Protein 2YKT (pdb70)

Radius of gyration: 32.9 Å; Cα contacts (8 Å, |Δi|>4): 154; chains: 2; bounding box: 32×101×78 Å

Secondary structure (DSSP, 8-state):
-HHHHHHHHHHHHHHHIIIIIHHHHHHHHHHHHHHHHHHHHHHHHHHHHHHHHHHHHHHHHTSSS-HHHHHHHHHHHHHHHHHHHHHHHHHHHHIIIIIHHHHHHHHHHHHHHHHHHHHHHHHHHHHHHHHHHHHHHHHHHHH------HHHHHHHHHHHHHHHHHHHHHHHHHHHHHHHHHHHHHHHHHHHHHHHHHHHHHHHHHHHHHHHHHHHHHHTT----/-PPP-TTTT---

CATH classification: 1.20.1270.60

Foldseek 3Di:
DVLVVLLVVLVVLLVCCQPPVLVVLVVVLVVLVVVLVVVVVVLVVLVVVLVVLLVVLVVLCPDPPRNVVSVLSVLVSVLVVQLSVLVVVLSVLSPVVASVVSVVVSVVVNVVSVVLSVVLVVVLVVLVVVLVVLVVVLVVVVVCPPDDDPVNVVSVVVSVVSVVVNSVSSVVSSVVSVVVVVVVVVVNVVSVVSSVVSVVSSVVSSVVSCVVSVVVSVPSPDDPD/DDDDDPCVPPDD

Nearest PDB structures (foldseek):
  2ykt-assembly1_A-2  TM=1.004E+00  e=1.792E-26  Homo sapiens
  1wdz-assembly1_A  TM=9.714E-01  e=4.774E-24  Homo sapiens
  1y2o-assembly1_B  TM=9.531E-01  e=1.615E-23  Homo sapiens
  3ok8-assembly1_B  TM=9.488E-01  e=6.744E-12  Mus musculus
  2d1l-assembly1_A  TM=8.609E-01  e=1.648E-07  Mus musculus

Sequence (237 aa):
SRSEEMHRLTENVYKTIMEQFNPSLRNFIAMGKNYEKALAGVTYAAKGYFDALVKMGELASESQGSKELGDVLFQMAEVHRRQIQNQLEEMLKSFHNELLTQLEQKVELDSRRYLSAALKKYQTEQRSKGDALDKCQAELKKLRKKPQKYSDKELQYIDAISNNKQGEELENYVSDGYKTALTEERRRFCFLVEKQCAVAKNSAAYHSSKGKELLAQKLPLWQQACADPSGTVQQNPYADVKKT

Organism: Homo sapiens (NCBI:txid9606)

Solvent-accessible surface area: 15890 Å² total; per-residue (Å²): 128,211,21,93,76,54,23,125,58,0,43,68,16,9,82,50,1,43,113,117,25,14,67,72,6,103,93,69,7,44,99,5,67,88,135,27,140,63,40,48,42,88,30,170,65,19,114,44,146,41,73,64,37,53,110,107,0,81,98,17,34,135,37,165,78,41,104,103,60,0,74,15,43,64,55,58,6,89,6,31,132,88,32,19,76,37,16,75,109,28,30,140,8,27,75,101,72,0,2,53,57,1,53,113,43,2,114,105,0,72,152,29,0,62,24,19,11,144,109,13,49,72,62,16,133,66,46,15,86,36,15,88,145,14,74,62,50,32,158,138,46,96,177,116,120,175,158,118,60,131,120,19,104,122,53,51,102,31,20,71,107,71,69,32,87,20,79,99,49,2,37,86,13,45,134,66,0,75,54,3,46,139,50,2,99,18,14,44,88,72,31,73,78,29,17,53,161,37,30,57,44,48,121,70,71,10,159,95,12,76,69,98,71,74,72,112,28,116,119,32,104,50,126,145,136,132,101,48,145,22,21,1,55,138,21,171,82

GO terms:
  GO:0005515 protein binding (F, IPI)
  GO:0042802 identical protein binding (F, IPI)
  GO:0070064 proline-rich region binding (F, IDA)
  GO:0005829 cytosol (C, IDA)
  GO:0009898 cytoplasmic side of plasma membrane (C, IDA)
  GO:0015629 actin cytoskeleton (C, IDA)
  GO:0046847 filopodium assembly (P, IMP)
  GO:0048812 neuron projection morphogenesis (P, IMP)
  GO:0005515 protein binding (F, TAS)
  GO:0008093 cytoskeletal anchor activity (F, TAS)
  GO:0005737 cytoplasm (C, TAS)
  GO:0005886 plasma membrane (C, TAS)
  GO:0007409 axonogenesis (P, TAS)
  GO:0008286 insulin receptor signaling pathway (P, TAS)
  GO:0005829 cytosol (C, TAS)
  GO:0098641 cadherin binding involved in cell-cell adhesion (F, HDA)
  GO:0005912 adherens junction (C, HDA)
  GO:0005886 plasma membrane (C, IDA)
  GO:0070062 extracellular exosome (C, HDA)
  GO:0032956 regulation of actin cytoskeleton organization (P, IMP)

Structure (mmCIF, N/CA/C/O backbone):
data_2YKT
#
_entry.id   2YKT
#
_cell.length_a   88.354
_cell.length_b   187.362
_cell.length_c   36.806
_cell.angle_alpha   90.00
_cell.angle_beta   90.00
_cell.angle_gamma   90.00
#
_symmetry.space_group_name_H-M   'C 2 2 21'
#
loop_
_entity.id
_entity.type
_entity.pdbx_description
1 polymer 'BRAIN-SPECIFIC ANGIOGENESIS INHIBITOR 1-ASSOCIATED PROTEIN 2'
2 polymer 'TRANSLOCATED INTIMIN RECEPTOR PROTEIN'
3 non-polymer 'SULFATE ION'
4 water water
#
loop_
_atom_site.group_PDB
_atom_site.id
_atom_site.type_symbol
_atom_site.label_atom_id
_atom_site.label_alt_id
_atom_site.label_comp_id
_atom_site.label_asym_id
_atom_site.label_entity_id
_atom_site.label_seq_id
_atom_site.pdbx_PDB_ins_code
_atom_site.Cartn_x
_atom_site.Cartn_y
_atom_site.Cartn_z
_atom_site.occupancy
_atom_site.B_iso_or_equiv
_atom_site.auth_seq_id
_atom_site.auth_comp_id
_atom_site.auth_asym_id
_atom_site.auth_atom_id
_atom_site.pdbx_PDB_model_num
ATOM 1 N N . SER A 1 7 ? -15.540 -42.016 -20.196 1.00 70.14 4 SER A N 1
ATOM 2 C CA . SER A 1 7 ? -14.797 -40.820 -20.669 1.00 70.47 4 SER A CA 1
ATOM 3 C C . SER A 1 7 ? -15.029 -39.476 -19.915 1.00 70.57 4 SER A C 1
ATOM 4 O O . SER A 1 7 ? -14.050 -38.831 -19.527 1.00 71.29 4 SER A O 1
ATOM 7 N N . ARG A 1 8 ? -16.292 -39.016 -19.825 1.00 69.80 5 ARG A N 1
ATOM 8 C CA . ARG A 1 8 ? -16.742 -37.926 -18.926 1.00 68.40 5 ARG A CA 1
ATOM 9 C C . ARG A 1 8 ? -16.276 -38.221 -17.480 1.00 66.10 5 ARG A C 1
ATOM 10 O O . ARG A 1 8 ? -16.158 -37.304 -16.641 1.00 64.51 5 ARG A O 1
ATOM 18 N N . SER A 1 9 ? -16.042 -39.520 -17.239 1.00 64.64 6 SER A N 1
ATOM 19 C CA . SER A 1 9 ? -15.435 -40.098 -16.030 1.00 62.62 6 SER A CA 1
ATOM 20 C C . SER A 1 9 ? -14.040 -39.502 -15.793 1.00 62.19 6 SER A C 1
ATOM 21 O O . SER A 1 9 ? -13.752 -38.978 -14.685 1.00 60.42 6 SER A O 1
ATOM 24 N N . GLU A 1 10 ? -13.195 -39.548 -16.835 1.00 61.12 7 GLU A N 1
ATOM 25 C CA . GLU A 1 10 ? -11.882 -38.905 -16.757 1.00 61.19 7 GLU A CA 1
ATOM 26 C C . GLU A 1 10 ? -11.943 -37.382 -16.568 1.00 59.77 7 GLU A C 1
ATOM 27 O O . GLU A 1 10 ? -11.110 -36.824 -15.869 1.00 59.28 7 GLU A O 1
ATOM 33 N N . GLU A 1 11 ? -12.935 -36.726 -17.146 1.00 57.81 8 GLU A N 1
ATOM 34 C CA . GLU A 1 11 ? -13.088 -35.309 -16.936 1.00 57.94 8 GLU A CA 1
ATOM 35 C C . GLU A 1 11 ? -13.416 -35.058 -15.452 1.00 55.97 8 GLU A C 1
ATOM 36 O O . GLU A 1 11 ? -12.945 -34.082 -14.856 1.00 54.67 8 GLU A O 1
ATOM 42 N N . MET A 1 12 ? -14.183 -35.977 -14.862 1.00 53.62 9 MET A N 1
ATOM 43 C CA . MET A 1 12 ? -14.649 -35.819 -13.508 1.00 50.90 9 MET A CA 1
ATOM 44 C C . MET A 1 12 ? -13.501 -36.148 -12.536 1.00 49.08 9 MET A C 1
ATOM 45 O O . MET A 1 12 ? -13.331 -35.548 -11.432 1.00 46.85 9 MET A O 1
ATOM 50 N N . HIS A 1 13 ? -12.698 -37.104 -12.956 1.00 46.98 10 HIS A N 1
ATOM 51 C CA . HIS A 1 13 ? -11.529 -37.451 -12.198 1.00 46.98 10 HIS A CA 1
ATOM 52 C C . HIS A 1 13 ? -10.528 -36.272 -12.045 1.00 46.63 10 HIS A C 1
ATOM 53 O O . HIS A 1 13 ? -9.939 -36.080 -10.977 1.00 44.77 10 HIS A O 1
ATOM 60 N N . ARG A 1 14 ? -10.316 -35.533 -13.124 1.00 45.93 11 ARG A N 1
ATOM 61 C CA . ARG A 1 14 ? -9.455 -34.349 -13.088 1.00 47.01 11 ARG A CA 1
ATOM 62 C C . ARG A 1 14 ? -10.092 -33.206 -12.271 1.00 45.82 11 ARG A C 1
ATOM 63 O O . ARG A 1 14 ? -9.362 -32.452 -11.592 1.00 44.05 11 ARG A O 1
ATOM 71 N N . LEU A 1 15 ? -11.426 -33.083 -12.319 1.00 44.28 12 LEU A N 1
ATOM 72 C CA . LEU A 1 15 ? -12.076 -32.012 -11.581 1.00 43.83 12 LEU A CA 1
ATOM 73 C C . LEU A 1 15 ? -11.818 -32.242 -10.105 1.00 42.69 12 LEU A C 1
ATOM 74 O O . LEU A 1 15 ? -11.609 -31.277 -9.362 1.00 42.86 12 LEU A O 1
ATOM 79 N N . THR A 1 16 ? -11.816 -33.511 -9.716 1.00 39.94 13 THR A N 1
ATOM 80 C CA . THR A 1 16 ? -11.784 -33.937 -8.321 1.00 39.92 13 THR A CA 1
ATOM 81 C C . THR A 1 16 ? -10.382 -33.645 -7.678 1.00 41.39 13 THR A C 1
ATOM 82 O O . THR A 1 16 ? -10.282 -33.155 -6.559 1.00 36.97 13 THR A O 1
ATOM 86 N N . GLU A 1 17 ? -9.358 -34.085 -8.412 1.00 40.89 14 GLU A N 1
ATOM 87 C CA . GLU A 1 17 ? -7.972 -33.699 -8.214 1.00 42.63 14 GLU A CA 1
ATOM 88 C C . GLU A 1 17 ? -7.844 -32.214 -8.116 1.00 40.59 14 GLU A C 1
ATOM 89 O O . GLU A 1 17 ? -7.255 -31.750 -7.170 1.00 39.49 14 GLU A O 1
ATOM 95 N N . ASN A 1 18 ? -8.464 -31.455 -9.011 1.00 39.68 15 ASN A N 1
ATOM 96 C CA . ASN A 1 18 ? -8.376 -30.029 -8.873 1.00 38.22 15 ASN A CA 1
ATOM 97 C C . ASN A 1 18 ? -9.021 -29.466 -7.581 1.00 36.58 15 ASN A C 1
ATOM 98 O O . ASN A 1 18 ? -8.569 -28.429 -7.159 1.00 32.21 15 ASN A O 1
ATOM 103 N N . VAL A 1 19 ? -10.095 -30.077 -7.036 1.00 34.00 16 VAL A N 1
ATOM 104 C CA . VAL A 1 19 ? -10.752 -29.484 -5.836 1.00 34.80 16 VAL A CA 1
ATOM 105 C C . VAL A 1 19 ? -9.778 -29.638 -4.642 1.00 36.23 16 VAL A C 1
ATOM 106 O O . VAL A 1 19 ? -9.550 -28.677 -3.843 1.00 35.22 16 VAL A O 1
ATOM 110 N N . TYR A 1 20 ? -9.209 -30.848 -4.507 1.00 36.94 17 TYR A N 1
ATOM 111 C CA . TYR A 1 20 ? -8.249 -31.086 -3.420 1.00 37.30 17 TYR A CA 1
ATOM 112 C C . TYR A 1 20 ? -7.065 -30.151 -3.539 1.00 38.08 17 TYR A C 1
ATOM 113 O O . TYR A 1 20 ? -6.679 -29.552 -2.526 1.00 34.72 17 TYR A O 1
ATOM 122 N N . LYS A 1 21 ? -6.537 -29.971 -4.761 1.00 38.38 18 LYS A N 1
ATOM 123 C CA . LYS A 1 21 ? -5.431 -29.017 -4.987 1.00 40.74 18 LYS A CA 1
ATOM 124 C C . LYS A 1 21 ? -5.860 -27.563 -4.621 1.00 39.09 18 LYS A C 1
ATOM 125 O O . LYS A 1 21 ? -5.070 -26.814 -4.048 1.00 38.05 18 LYS A O 1
ATOM 131 N N . THR A 1 22 ? -7.087 -27.167 -4.973 1.00 36.98 19 THR A N 1
ATOM 132 C CA . THR A 1 22 ? -7.561 -25.853 -4.642 1.00 37.87 19 THR A CA 1
ATOM 133 C C . THR A 1 22 ? -7.640 -25.658 -3.083 1.00 36.21 19 THR A C 1
ATOM 134 O O . THR A 1 22 ? -7.290 -24.606 -2.577 1.00 34.38 19 THR A O 1
ATOM 138 N N . ILE A 1 23 ? -8.129 -26.665 -2.373 1.00 35.01 20 ILE A N 1
ATOM 139 C CA . ILE A 1 23 ? -8.237 -26.559 -0.880 1.00 34.53 20 ILE A CA 1
ATOM 140 C C . ILE A 1 23 ? -6.832 -26.456 -0.264 1.00 35.59 20 ILE A C 1
ATOM 141 O O . ILE A 1 23 ? -6.588 -25.636 0.612 1.00 35.55 20 ILE A O 1
ATOM 146 N N . MET A 1 24 ? -5.923 -27.304 -0.715 1.00 36.86 21 MET A N 1
ATOM 147 C CA . MET A 1 24 ? -4.553 -27.336 -0.157 1.00 38.90 21 MET A CA 1
ATOM 148 C C . MET A 1 24 ? -3.647 -26.183 -0.557 1.00 38.22 21 MET A C 1
ATOM 149 O O . MET A 1 24 ? -2.815 -25.751 0.200 1.00 38.53 21 MET A O 1
ATOM 154 N N . GLU A 1 25 ? -3.814 -25.636 -1.747 1.00 38.52 22 GLU A N 1
ATOM 155 C CA . GLU A 1 25 ? -2.909 -24.584 -2.174 1.00 38.90 22 GLU A CA 1
ATOM 156 C C . GLU A 1 25 ? -3.547 -23.217 -2.215 1.00 38.31 22 GLU A C 1
ATOM 157 O O . GLU A 1 25 ? -2.856 -22.244 -2.307 1.00 37.84 22 GLU A O 1
ATOM 163 N N . GLN A 1 26 ? -4.876 -23.117 -2.194 1.00 36.47 23 GLN A N 1
ATOM 164 C CA . GLN A 1 26 ? -5.459 -21.790 -2.153 1.00 35.82 23 GLN A CA 1
ATOM 165 C C . GLN A 1 26 ? -6.207 -21.497 -0.815 1.00 34.79 23 GLN A C 1
ATOM 166 O O . GLN A 1 26 ? -5.947 -20.464 -0.133 1.00 35.93 23 GLN A O 1
ATOM 172 N N . PHE A 1 27 ? -7.101 -22.391 -0.440 1.00 32.66 24 PHE A N 1
ATOM 173 C CA . PHE A 1 27 ? -7.981 -22.148 0.685 1.00 32.89 24 PHE A CA 1
ATOM 174 C C . PHE A 1 27 ? -7.163 -22.113 1.998 1.00 32.39 24 PHE A C 1
ATOM 175 O O . PHE A 1 27 ? -7.313 -21.194 2.768 1.00 31.20 24 PHE A O 1
ATOM 183 N N . ASN A 1 28 ? -6.412 -23.163 2.256 1.00 31.81 25 ASN A N 1
ATOM 184 C CA . ASN A 1 28 ? -5.723 -23.257 3.524 1.00 34.96 25 ASN A CA 1
ATOM 185 C C . ASN A 1 28 ? -4.631 -22.210 3.665 1.00 37.11 25 ASN A C 1
ATOM 186 O O . ASN A 1 28 ? -4.515 -21.642 4.732 1.00 38.20 25 ASN A O 1
ATOM 191 N N . PRO A 1 29 ? -3.854 -21.897 2.582 1.00 38.57 26 PRO A N 1
ATOM 192 C CA . PRO A 1 29 ? -2.984 -20.733 2.758 1.00 38.70 26 PRO A CA 1
ATOM 193 C C . PRO A 1 29 ? -3.675 -19.370 2.988 1.00 39.22 26 PRO A C 1
ATOM 194 O O . PRO A 1 29 ? -3.213 -18.571 3.859 1.00 38.30 26 PRO A O 1
ATOM 198 N N . SER A 1 30 ? -4.748 -19.088 2.250 1.00 35.34 27 SER A N 1
ATOM 199 C CA . SER A 1 30 ? -5.553 -17.936 2.540 1.00 34.39 27 SER A CA 1
ATOM 200 C C . SER A 1 30 ? -6.136 -17.960 3.963 1.00 34.19 27 SER A C 1
ATOM 201 O O . SER A 1 30 ? -6.217 -16.911 4.603 1.00 34.12 27 SER A O 1
ATOM 204 N N . LEU A 1 31 ? -6.497 -19.129 4.453 1.00 32.74 28 LEU A N 1
ATOM 205 C CA . LEU A 1 31 ? -6.978 -19.227 5.789 1.00 34.42 28 LEU A CA 1
ATOM 206 C C . LEU A 1 31 ? -5.830 -18.906 6.787 1.00 33.98 28 LEU A C 1
ATOM 207 O O . LEU A 1 31 ? -6.091 -18.240 7.756 1.00 33.73 28 LEU A O 1
ATOM 212 N N . ARG A 1 32 ? -4.610 -19.395 6.525 1.00 33.88 29 ARG A N 1
ATOM 213 C CA . ARG A 1 32 ? -3.445 -19.021 7.318 1.00 34.72 29 ARG A CA 1
ATOM 214 C C . ARG A 1 32 ? -3.316 -17.486 7.337 1.00 35.80 29 ARG A C 1
ATOM 215 O O . ARG A 1 32 ? -3.175 -16.857 8.426 1.00 33.90 29 ARG A O 1
ATOM 223 N N . ASN A 1 33 ? -3.403 -16.867 6.177 1.00 31.14 30 ASN A N 1
ATOM 224 C CA . ASN A 1 33 ? -3.349 -15.414 6.168 1.00 35.35 30 ASN A CA 1
ATOM 225 C C . ASN A 1 33 ? -4.486 -14.714 6.927 1.00 35.69 30 ASN A C 1
ATOM 226 O O . ASN A 1 33 ? -4.244 -13.687 7.626 1.00 36.17 30 ASN A O 1
ATOM 231 N N . PHE A 1 34 ? -5.708 -15.260 6.838 1.00 33.42 31 PHE A N 1
ATOM 232 C CA . PHE A 1 34 ? -6.809 -14.672 7.535 1.00 34.05 31 PHE A CA 1
ATOM 233 C C . PHE A 1 34 ? -6.556 -14.7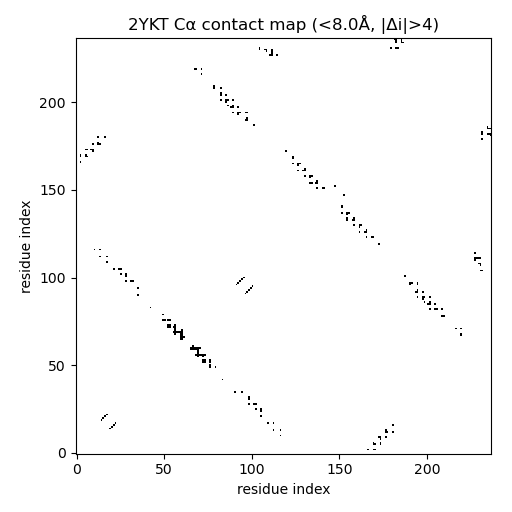42 9.060 1.00 33.40 31 PHE A C 1
ATOM 234 O O . PHE A 1 34 ? -6.831 -13.780 9.768 1.00 34.24 31 PHE A O 1
ATOM 242 N N . ILE A 1 35 ? -6.061 -15.870 9.529 1.00 33.69 32 ILE A N 1
ATOM 243 C CA . ILE A 1 35 ? -5.724 -16.056 10.962 1.00 34.82 32 ILE A CA 1
ATOM 244 C C . ILE A 1 35 ? -4.672 -15.007 11.375 1.00 36.17 32 ILE A C 1
ATOM 245 O O . ILE A 1 35 ? -4.840 -14.356 12.424 1.00 35.02 32 ILE A O 1
ATOM 250 N N . ALA A 1 36 ? -3.632 -14.795 10.550 1.00 33.40 33 ALA A N 1
ATOM 251 C CA . ALA A 1 36 ? -2.671 -13.762 10.885 1.00 35.05 33 ALA A CA 1
ATOM 252 C C . ALA A 1 36 ? -3.251 -12.326 10.910 1.00 36.04 33 ALA A C 1
ATOM 253 O O . ALA A 1 36 ? -2.902 -11.565 11.828 1.00 34.53 33 ALA A O 1
ATOM 255 N N . MET A 1 37 ? -4.127 -11.958 9.963 1.00 34.27 34 MET A N 1
ATOM 256 C CA . MET A 1 37 ? -4.788 -10.701 10.086 1.00 35.52 34 MET A CA 1
ATOM 257 C C . MET A 1 37 ? -5.650 -10.579 11.359 1.00 37.40 34 MET A C 1
ATOM 258 O O . MET A 1 37 ? -5.731 -9.487 11.939 1.00 36.67 34 MET A O 1
ATOM 263 N N . GLY A 1 38 ? -6.276 -11.677 11.763 1.00 36.22 35 GLY A N 1
ATOM 264 C CA . GLY A 1 38 ? -7.159 -11.687 12.905 1.00 37.81 35 GLY A CA 1
ATOM 265 C C . GLY A 1 38 ? -6.368 -11.419 14.155 1.00 39.04 35 GLY A C 1
ATOM 266 O O . GLY A 1 38 ? -6.793 -10.607 14.993 1.00 38.09 35 GLY A O 1
ATOM 267 N N . LYS A 1 39 ? -5.198 -12.047 14.234 1.00 38.51 36 LYS A N 1
ATOM 268 C CA . LYS A 1 39 ? -4.244 -11.801 15.321 1.00 41.92 36 LYS A CA 1
ATOM 269 C C . LYS A 1 39 ? -3.760 -10.357 15.423 1.00 42.49 36 LYS A C 1
ATOM 270 O O . LYS A 1 39 ? -3.706 -9.799 16.531 1.00 42.09 36 LYS A O 1
ATOM 276 N N . ASN A 1 40 ? -3.371 -9.779 14.298 1.00 41.75 37 ASN A N 1
ATOM 277 C CA . ASN A 1 40 ? -3.053 -8.368 14.239 1.00 45.12 37 ASN A CA 1
ATOM 278 C C . ASN A 1 40 ? -4.221 -7.519 14.688 1.00 44.69 37 ASN A C 1
ATOM 279 O O . ASN A 1 40 ? -4.018 -6.503 15.324 1.00 43.61 37 ASN A O 1
ATOM 284 N N . TYR A 1 41 ? -5.418 -7.892 14.254 1.00 45.03 38 TYR A N 1
ATOM 285 C CA . TYR A 1 41 ? -6.583 -7.121 14.533 1.00 47.74 38 TYR A CA 1
ATOM 286 C C . TYR A 1 41 ? -6.827 -7.079 16.045 1.00 48.46 38 TYR A C 1
ATOM 287 O O . TYR A 1 41 ? -7.152 -6.027 16.593 1.00 48.56 38 TYR A O 1
ATOM 296 N N . GLU A 1 42 ? -6.680 -8.228 16.696 1.00 48.84 39 GLU A N 1
ATOM 297 C CA . GLU A 1 42 ? -6.871 -8.361 18.109 1.00 51.02 39 GLU A CA 1
ATOM 298 C C . GLU A 1 42 ? -5.731 -7.723 18.930 1.00 51.56 39 GLU A C 1
ATOM 299 O O . GLU A 1 42 ? -5.981 -7.237 20.023 1.00 51.66 39 GLU A O 1
ATOM 305 N N . LYS A 1 43 ? -4.490 -7.762 18.437 1.00 51.11 40 LYS A N 1
ATOM 306 C CA . LYS A 1 43 ? -3.452 -6.931 19.017 1.00 51.55 40 LYS A CA 1
ATOM 307 C C . LYS A 1 43 ? -3.781 -5.441 18.963 1.00 51.93 40 LYS A C 1
ATOM 308 O O . LYS A 1 43 ? -3.661 -4.724 19.993 1.00 50.97 40 LYS A O 1
ATOM 314 N N . ALA A 1 44 ? -4.252 -4.964 17.803 1.00 50.88 41 ALA A N 1
ATOM 315 C CA . ALA A 1 44 ? -4.702 -3.591 17.721 1.00 50.55 41 ALA A CA 1
ATOM 316 C C . ALA A 1 44 ? -5.844 -3.322 18.726 1.00 51.30 41 ALA A C 1
ATOM 317 O O . ALA A 1 44 ? -5.813 -2.304 19.428 1.00 51.33 41 ALA A O 1
ATOM 319 N N . LEU A 1 45 ? -6.833 -4.216 18.798 1.00 50.64 42 LEU A N 1
ATOM 320 C CA . LEU A 1 45 ? -8.069 -3.962 19.548 1.00 50.65 42 LEU A CA 1
ATOM 321 C C . LEU A 1 45 ? -7.731 -3.889 21.030 1.00 51.66 42 LEU A C 1
ATOM 322 O O . LEU A 1 45 ? -8.345 -3.137 21.793 1.00 51.44 42 LEU A O 1
ATOM 327 N N . ALA A 1 46 ? -6.714 -4.624 21.407 1.00 51.62 43 ALA A N 1
ATOM 328 C CA . ALA A 1 46 ? -6.169 -4.495 22.726 1.00 54.07 43 ALA A CA 1
ATOM 329 C C . ALA A 1 46 ? -5.535 -3.127 22.969 1.00 53.85 43 ALA A C 1
ATOM 330 O O . ALA A 1 46 ? -5.756 -2.561 24.024 1.00 54.95 43 ALA A O 1
ATOM 332 N N . GLY A 1 47 ? -4.779 -2.580 22.021 1.00 53.15 44 GLY A N 1
ATOM 333 C CA . GLY A 1 47 ? -4.262 -1.209 22.140 1.00 53.30 44 GLY A CA 1
ATOM 334 C C . GLY A 1 47 ? -5.341 -0.161 22.459 1.00 53.93 44 GLY A C 1
ATOM 335 O O . GLY A 1 47 ? -5.114 0.728 23.285 1.00 54.12 44 GLY A O 1
ATOM 336 N N . VAL A 1 48 ? -6.508 -0.297 21.822 1.00 53.01 45 VAL A N 1
ATOM 337 C CA . VAL A 1 48 ? -7.602 0.641 21.876 1.00 53.85 45 VAL A CA 1
ATOM 338 C C . VAL A 1 48 ? -8.401 0.526 23.139 1.00 55.59 45 VAL A C 1
ATOM 339 O O . VAL A 1 48 ? -8.858 1.561 23.670 1.00 55.76 45 VAL A O 1
ATOM 343 N N . THR A 1 49 ? -8.604 -0.707 23.599 1.00 56.14 46 THR A N 1
ATOM 344 C CA . THR A 1 49 ? -9.144 -0.926 24.931 1.00 58.99 46 THR A CA 1
ATOM 345 C C . THR A 1 49 ? -8.252 -0.300 25.979 1.00 58.98 46 THR A C 1
ATOM 346 O O . THR A 1 49 ? -8.750 0.403 26.874 1.00 60.10 46 THR A O 1
ATOM 350 N N . TYR A 1 50 ? -6.948 -0.534 25.888 1.00 58.67 47 TYR A N 1
ATOM 351 C CA . TYR A 1 50 ? -6.064 0.046 26.874 1.00 58.56 47 TYR A CA 1
ATOM 352 C C . TYR A 1 50 ? -6.190 1.603 26.859 1.00 58.27 47 TYR A C 1
ATOM 353 O O . TYR A 1 50 ? -6.605 2.201 27.849 1.00 58.67 47 TYR A O 1
ATOM 362 N N . ALA A 1 51 ? -5.909 2.252 25.730 1.00 56.60 48 ALA A N 1
ATOM 363 C CA . ALA A 1 51 ? -5.954 3.711 25.655 1.00 55.30 48 ALA A CA 1
ATOM 364 C C . ALA A 1 51 ? -7.321 4.332 26.029 1.00 54.76 48 ALA A C 1
ATOM 365 O O . ALA A 1 51 ? -7.391 5.511 26.426 1.00 52.47 48 ALA A O 1
ATOM 367 N N . ALA A 1 52 ? -8.392 3.572 25.820 1.00 54.34 49 ALA A N 1
ATOM 368 C CA . ALA A 1 52 ? -9.739 3.973 26.227 1.00 56.55 49 ALA A CA 1
ATOM 369 C C . ALA A 1 52 ? -9.798 4.100 27.743 1.00 57.57 49 ALA A C 1
ATOM 370 O O . ALA A 1 52 ? -10.426 5.016 28.288 1.00 58.45 49 ALA A O 1
ATOM 372 N N . LYS A 1 53 ? -9.128 3.175 28.406 1.00 57.95 50 LYS A N 1
ATOM 373 C CA . LYS A 1 53 ? -8.848 3.261 29.832 1.00 58.76 50 LYS A CA 1
ATOM 374 C C . LYS A 1 53 ? -8.253 4.603 30.274 1.00 57.79 50 LYS A C 1
ATOM 375 O O . LYS A 1 53 ? -8.788 5.241 31.176 1.00 57.65 50 LYS A O 1
ATOM 381 N N . GLY A 1 54 ? -7.109 4.975 29.693 1.00 56.21 51 GLY A N 1
ATOM 382 C CA . GLY A 1 54 ? -6.383 6.170 30.111 1.00 52.50 51 GLY A CA 1
ATOM 383 C C . GLY A 1 54 ? -7.233 7.415 29.851 1.00 49.80 51 GLY A C 1
ATOM 384 O O . GLY A 1 54 ? -7.260 8.328 30.681 1.00 48.77 51 GLY A O 1
ATOM 385 N N . TYR A 1 55 ? -7.954 7.433 28.730 1.00 46.75 52 TYR A N 1
ATOM 386 C CA . TYR A 1 55 ? -8.903 8.495 28.468 1.00 47.62 52 TYR A CA 1
ATOM 387 C C . TYR A 1 55 ? -9.838 8.611 29.653 1.00 49.46 52 TYR A C 1
ATOM 388 O O . TYR A 1 55 ? -9.943 9.664 30.254 1.00 49.12 52 TYR A O 1
ATOM 397 N N . PHE A 1 56 ? -10.532 7.535 29.978 1.00 49.97 53 PHE A N 1
ATOM 398 C CA . PHE A 1 56 ? -11.705 7.672 30.820 1.00 50.74 53 PHE A CA 1
ATOM 399 C C . PHE A 1 56 ? -11.363 7.911 32.295 1.00 49.79 53 PHE A C 1
ATOM 400 O O . PHE A 1 56 ? -12.117 8.586 32.972 1.00 51.42 53 PHE A O 1
ATOM 408 N N . ASP A 1 57 ? -10.195 7.427 32.738 1.00 47.60 54 ASP A N 1
ATOM 409 C CA . ASP A 1 57 ? -9.531 7.918 33.940 1.00 47.26 54 ASP A CA 1
ATOM 410 C C . ASP A 1 57 ? -9.146 9.410 33.995 1.00 45.21 54 ASP A C 1
ATOM 411 O O . ASP A 1 57 ? -9.243 10.026 35.043 1.00 42.02 54 ASP A O 1
ATOM 416 N N . ALA A 1 58 ? -8.585 9.933 32.903 1.00 41.49 55 ALA A N 1
ATOM 417 C CA . ALA A 1 58 ? -8.365 11.362 32.802 1.00 40.01 55 ALA A CA 1
ATOM 418 C C . ALA A 1 58 ? -9.708 12.116 32.803 1.00 37.83 55 ALA A C 1
ATOM 419 O O . ALA A 1 58 ? -9.810 13.177 33.376 1.00 36.80 55 ALA A O 1
ATOM 421 N N . LEU A 1 59 ? -10.755 11.539 32.266 1.00 37.34 56 LEU A N 1
ATOM 422 C CA . LEU A 1 59 ? -12.054 12.180 32.339 1.00 38.00 56 LEU A CA 1
ATOM 423 C C . LEU A 1 59 ? -12.699 12.115 33.778 1.00 37.90 56 LEU A C 1
ATOM 424 O O . LEU A 1 59 ? -13.400 13.045 34.170 1.00 36.38 56 LEU A O 1
ATOM 429 N N . VAL A 1 60 ? -12.495 11.038 34.516 1.00 38.31 57 VAL A N 1
ATOM 430 C CA . VAL A 1 60 ? -12.925 10.939 35.969 1.00 39.83 57 VAL A CA 1
ATOM 431 C C . VAL A 1 60 ? -12.114 11.905 36.836 1.00 39.21 57 VAL A C 1
ATOM 432 O O . VAL A 1 60 ? -12.610 12.562 37.734 1.00 39.93 57 VAL A O 1
ATOM 436 N N . LYS A 1 61 ? -10.850 12.074 36.524 1.00 39.43 58 LYS A N 1
ATOM 437 C CA . LYS A 1 61 ? -10.123 13.140 37.211 1.00 40.74 58 LYS A CA 1
ATOM 438 C C . LYS A 1 61 ? -10.843 14.544 37.112 1.00 39.86 58 LYS A C 1
ATOM 439 O O . LYS A 1 61 ? -10.894 15.302 38.088 1.00 37.99 58 LYS A O 1
ATOM 445 N N . MET A 1 62 ? -11.388 14.884 35.925 1.00 38.04 59 MET A N 1
ATOM 446 C CA . MET A 1 62 ? -11.971 16.203 35.709 1.00 37.46 59 MET A CA 1
ATOM 447 C C . MET A 1 62 ? -13.269 16.192 36.477 1.00 37.43 59 MET A C 1
ATOM 448 O O . MET A 1 62 ? -13.624 17.165 37.105 1.00 38.79 59 MET A O 1
ATOM 453 N N . GLY A 1 63 ? -13.952 15.072 36.441 1.00 36.45 60 GLY A N 1
ATOM 454 C CA . GLY A 1 63 ? -15.140 14.827 37.262 1.00 38.21 60 GLY A CA 1
ATOM 455 C 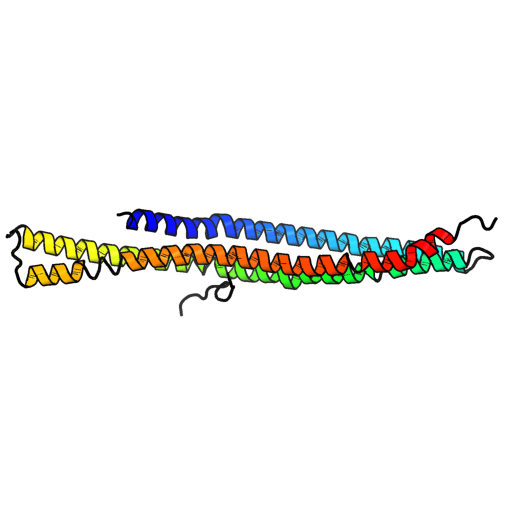C . GLY A 1 63 ? -14.897 15.132 38.757 1.00 38.22 60 GLY A C 1
ATOM 456 O O . GLY A 1 63 ? -15.683 15.840 39.365 1.00 37.39 60 GLY A O 1
ATOM 457 N N . GLU A 1 64 ? -13.813 14.595 39.323 1.00 39.12 61 GLU A N 1
ATOM 458 C CA . GLU A 1 64 ? -13.482 14.775 40.765 1.00 41.48 61 GLU A CA 1
ATOM 459 C C . GLU A 1 64 ? -13.291 16.247 41.095 1.00 40.67 61 GLU A C 1
ATOM 460 O O . GLU A 1 64 ? -13.707 16.719 42.162 1.00 41.68 61 GLU A O 1
ATOM 466 N N . LEU A 1 65 ? -12.600 16.958 40.208 1.00 39.98 62 LEU A N 1
ATOM 467 C CA . LEU A 1 65 ? -12.446 18.416 40.333 1.00 39.35 62 LEU A CA 1
ATOM 468 C C . LEU A 1 65 ? -13.764 19.188 40.353 1.00 38.41 62 LEU A C 1
ATOM 469 O O . LEU A 1 65 ? -13.969 20.032 41.245 1.00 37.17 62 LEU A O 1
ATOM 474 N N . ALA A 1 66 ? -14.669 18.927 39.390 1.00 36.34 63 ALA A N 1
ATOM 475 C CA . ALA A 1 66 ? -15.976 19.588 39.421 1.00 35.32 63 ALA A CA 1
ATOM 476 C C . ALA A 1 66 ? -16.737 19.261 40.754 1.00 36.67 63 ALA A C 1
ATOM 477 O O . ALA A 1 66 ? -17.479 20.090 41.322 1.00 35.13 63 ALA A O 1
ATOM 479 N N . SER A 1 67 ? -16.597 18.011 41.179 1.00 37.43 64 SER A N 1
ATOM 480 C CA . SER A 1 67 ? -17.296 17.498 42.350 1.00 40.64 64 SER A CA 1
ATOM 481 C C . SER A 1 67 ? -16.986 18.269 43.596 1.00 40.28 64 SER A C 1
ATOM 482 O O . SER A 1 67 ? -17.775 18.284 44.476 1.00 41.87 64 SER A O 1
ATOM 485 N N . GLU A 1 68 ? -15.796 18.833 43.665 1.00 41.22 65 GLU A N 1
ATOM 486 C CA . GLU A 1 68 ? -15.275 19.539 44.822 1.00 44.65 65 GLU A CA 1
ATOM 487 C C . GLU A 1 68 ? -15.496 21.061 44.793 1.00 45.06 65 GLU A C 1
ATOM 488 O O . GLU A 1 68 ? -15.182 21.745 45.777 1.00 46.11 65 GLU A O 1
ATOM 494 N N . SER A 1 69 ? -16.088 21.570 43.711 1.00 43.70 66 SER A N 1
ATOM 495 C CA . SER A 1 69 ? -16.238 23.026 43.491 1.00 44.47 66 SER A CA 1
ATOM 496 C C . SER A 1 69 ? -17.592 23.504 44.023 1.00 44.46 66 SER A C 1
ATOM 497 O O . SER A 1 69 ? -18.507 22.675 44.274 1.00 46.57 66 SER A O 1
ATOM 500 N N . GLN A 1 70 ? -17.754 24.816 44.167 1.00 42.76 67 GLN A N 1
ATOM 501 C CA . GLN A 1 70 ? -19.083 25.421 44.333 1.00 41.26 67 GLN A CA 1
ATOM 502 C C . GLN A 1 70 ? -19.660 25.732 42.961 1.00 39.77 67 GLN A C 1
ATOM 503 O O . GLN A 1 70 ? -19.017 26.448 42.186 1.00 38.88 67 GLN A O 1
ATOM 509 N N . GLY A 1 71 ? -20.804 25.145 42.662 1.00 37.67 68 GLY A N 1
ATOM 510 C CA . GLY A 1 71 ? -21.583 25.507 41.506 1.00 36.69 68 GLY A CA 1
ATOM 511 C C . GLY A 1 71 ? -21.351 24.685 40.258 1.00 35.25 68 GLY A C 1
ATOM 512 O O . GLY A 1 71 ? -22.032 24.878 39.270 1.00 35.85 68 GLY A O 1
ATOM 513 N N . SER A 1 72 ? -20.438 23.737 40.298 1.00 35.32 69 SER A N 1
ATOM 514 C CA . SER A 1 72 ? -20.262 22.833 39.176 1.00 36.46 69 SER A CA 1
ATOM 515 C C . SER A 1 72 ? -20.363 21.350 39.566 1.00 37.41 69 SER A C 1
ATOM 516 O O . SER A 1 72 ? -20.051 20.472 38.760 1.00 37.16 69 SER A O 1
ATOM 519 N N . LYS A 1 73 ? -20.792 21.065 40.772 1.00 37.70 70 LYS A N 1
ATOM 520 C CA . LYS A 1 73 ? -20.927 19.670 41.212 1.00 40.04 70 LYS A CA 1
ATOM 521 C C . LYS A 1 73 ? -21.676 18.739 40.282 1.00 41.44 70 LYS A C 1
ATOM 522 O O . LYS A 1 73 ? -21.249 17.609 40.067 1.00 41.39 70 LYS A O 1
ATOM 528 N N . GLU A 1 74 ? -22.826 19.164 39.763 1.00 42.81 71 GLU A N 1
ATOM 529 C CA . GLU A 1 74 ? -23.569 18.278 38.904 1.00 44.60 71 GLU A CA 1
ATOM 530 C C . GLU A 1 74 ? -22.881 18.063 37.549 1.00 42.78 71 GLU A C 1
ATOM 531 O O . GLU A 1 74 ? -23.170 17.097 36.837 1.00 42.85 71 GLU A O 1
ATOM 537 N N . LEU A 1 75 ? -21.982 18.958 37.163 1.00 41.71 72 LEU A N 1
ATOM 538 C CA . LEU A 1 75 ? -21.163 18.673 35.976 1.00 41.41 72 LEU A CA 1
ATOM 539 C C . LEU A 1 75 ? -20.184 17.565 36.378 1.00 40.33 72 LEU A C 1
ATOM 540 O O . LEU A 1 75 ? -19.806 16.751 35.580 1.00 39.29 72 LEU A O 1
ATOM 545 N N . GLY A 1 76 ? -19.815 17.515 37.648 1.00 40.31 73 GLY A N 1
ATOM 546 C CA . GLY A 1 76 ? -18.967 16.420 38.128 1.00 40.48 73 GLY A CA 1
ATOM 547 C C . GLY A 1 76 ? -19.731 15.128 37.905 1.00 40.60 73 GLY A C 1
ATOM 548 O O . GLY A 1 76 ? -19.216 14.205 37.298 1.00 40.66 73 GLY A O 1
ATOM 549 N N . ASP A 1 77 ? -21.007 15.109 38.291 1.00 40.85 74 ASP A N 1
ATOM 550 C CA . ASP A 1 77 ? -21.841 13.921 38.087 1.00 41.16 74 ASP A CA 1
ATOM 551 C C . ASP A 1 77 ? -21.970 13.513 36.656 1.00 40.28 74 ASP A C 1
ATOM 552 O O . ASP A 1 77 ? -21.955 12.333 36.378 1.00 40.95 74 ASP A O 1
ATOM 557 N N . VAL A 1 78 ? -22.174 14.480 35.759 1.00 38.48 75 VAL A N 1
ATOM 558 C CA . VAL A 1 78 ? -22.258 14.196 34.358 1.00 37.68 75 VAL A CA 1
ATOM 559 C C . VAL A 1 78 ? -21.009 13.470 33.857 1.00 36.45 75 VAL A C 1
ATOM 560 O O . VAL A 1 78 ? -21.134 12.416 33.251 1.00 35.48 75 VAL A O 1
ATOM 564 N N . LEU A 1 79 ? -19.839 14.011 34.160 1.00 35.32 76 LEU A N 1
ATOM 565 C CA . LEU A 1 79 ? -18.586 13.406 33.705 1.00 36.16 76 LEU A CA 1
ATOM 566 C C . LEU A 1 79 ? -18.391 11.964 34.261 1.00 37.32 76 LEU A C 1
ATOM 567 O O . LEU A 1 79 ? -17.765 11.130 33.597 1.00 36.03 76 LEU A O 1
ATOM 572 N N . PHE A 1 80 ? -18.822 11.728 35.523 1.00 38.87 77 PHE A N 1
ATOM 573 C CA . PHE A 1 80 ? -18.828 10.367 36.129 1.00 39.91 77 PHE A CA 1
ATOM 574 C C . PHE A 1 80 ? -19.686 9.462 35.369 1.00 39.72 77 PHE A C 1
ATOM 575 O O . PHE A 1 80 ? -19.277 8.341 35.071 1.00 41.81 77 PHE A O 1
ATOM 583 N N . GLN A 1 81 ? -20.868 9.919 35.002 1.00 40.52 78 GLN A N 1
ATOM 584 C CA . GLN A 1 81 ? -21.731 9.070 34.253 1.00 41.98 78 GLN A CA 1
ATOM 585 C C . GLN A 1 81 ? -21.187 8.741 32.839 1.00 41.10 78 GLN A C 1
ATOM 586 O O . GLN A 1 81 ? -21.555 7.690 32.273 1.00 39.58 78 GLN A O 1
ATOM 592 N N . MET A 1 82 ? -20.409 9.646 32.260 1.00 40.87 79 MET A N 1
ATOM 593 C CA . MET A 1 82 ? -19.923 9.433 30.843 1.00 40.85 79 MET A CA 1
ATOM 594 C C . MET A 1 82 ? -18.858 8.354 30.890 1.00 41.07 79 MET A C 1
ATOM 595 O O . MET A 1 82 ? -18.863 7.439 30.065 1.00 40.73 79 MET A O 1
ATOM 600 N N . ALA A 1 83 ? -17.977 8.444 31.889 1.00 40.66 80 ALA A N 1
ATOM 601 C CA . ALA A 1 83 ? -17.021 7.388 32.114 1.00 42.65 80 ALA A CA 1
ATOM 602 C C . ALA A 1 83 ? -17.732 6.054 32.410 1.00 44.97 80 ALA A C 1
ATOM 603 O O . ALA A 1 83 ? -17.401 5.027 31.816 1.00 44.34 80 ALA A O 1
ATOM 605 N N . GLU A 1 84 ? -18.747 6.070 33.278 1.00 47.50 81 GLU A N 1
ATOM 606 C CA . GLU A 1 84 ? -19.463 4.838 33.599 1.00 50.50 81 GLU A CA 1
ATOM 607 C C . GLU A 1 84 ? -20.093 4.193 32.343 1.00 51.49 81 GLU A C 1
ATOM 608 O O . GLU A 1 84 ? -20.020 2.978 32.151 1.00 51.03 81 GLU A O 1
ATOM 614 N N . VAL A 1 85 ? -20.796 4.996 31.551 1.00 51.58 82 VAL A N 1
ATOM 615 C CA . VAL A 1 85 ? -21.378 4.487 30.323 1.00 52.85 82 VAL A CA 1
ATOM 616 C C . VAL A 1 85 ? -20.316 3.833 29.443 1.00 54.57 82 VAL A C 1
ATOM 617 O O . VAL A 1 85 ? -20.562 2.757 28.861 1.00 54.40 82 VAL A O 1
ATOM 621 N N . HIS A 1 86 ? -19.145 4.462 29.366 1.00 55.98 83 HIS A N 1
ATOM 622 C CA . HIS A 1 86 ? -18.056 3.880 28.612 1.00 58.55 83 HIS A CA 1
ATOM 623 C C . HIS A 1 86 ? -17.538 2.574 29.214 1.00 59.41 83 HIS A C 1
ATOM 624 O O . HIS A 1 86 ? -17.167 1.680 28.459 1.00 59.58 83 HIS A O 1
ATOM 631 N N . ARG A 1 87 ? -17.476 2.449 30.549 1.00 60.20 84 ARG A N 1
ATOM 632 C CA A ARG A 1 87 ? -17.080 1.168 31.137 0.50 59.66 84 ARG A CA 1
ATOM 633 C CA B ARG A 1 87 ? -17.089 1.184 31.167 0.50 59.50 84 ARG A CA 1
ATOM 634 C C . ARG A 1 87 ? -18.083 0.070 30.779 1.00 59.96 84 ARG A C 1
ATOM 635 O O . ARG A 1 87 ? -17.685 -1.056 30.474 1.00 60.49 84 ARG A O 1
ATOM 650 N N . GLN A 1 88 ? -19.377 0.367 30.821 1.00 59.90 85 GLN A N 1
ATOM 651 C CA . GLN A 1 88 ? -20.387 -0.604 30.408 1.00 60.66 85 GLN A CA 1
ATOM 652 C C . GLN A 1 88 ? -20.327 -0.982 28.890 1.00 61.41 85 GLN A C 1
ATOM 653 O O . GLN A 1 88 ? -20.624 -2.152 28.508 1.00 60.72 85 GLN A O 1
ATOM 659 N N . ILE A 1 89 ? -19.982 -0.003 28.043 1.00 60.86 86 ILE A N 1
ATOM 660 C CA . ILE A 1 89 ? -19.911 -0.236 26.599 1.00 60.86 86 ILE A CA 1
ATOM 661 C C . ILE A 1 89 ? -18.667 -1.056 26.327 1.00 61.39 86 ILE A C 1
ATOM 662 O O . ILE A 1 89 ? -18.748 -2.070 25.648 1.00 61.41 86 ILE A O 1
ATOM 667 N N . GLN A 1 90 ? -17.560 -0.659 26.937 1.00 62.46 87 GLN A N 1
ATOM 668 C CA . GLN A 1 90 ? -16.291 -1.337 26.764 1.00 64.36 87 GLN A CA 1
ATOM 669 C C . GLN A 1 90 ? -16.424 -2.825 27.096 1.00 66.37 87 GLN A C 1
ATOM 670 O O . GLN A 1 90 ? -15.943 -3.683 26.349 1.00 65.34 87 GLN A O 1
ATOM 676 N N . ASN A 1 91 ? -17.091 -3.143 28.182 1.00 68.13 88 ASN A N 1
ATOM 677 C CA . ASN A 1 91 ? -17.091 -4.540 28.584 1.00 70.10 88 ASN A CA 1
ATOM 678 C C . ASN A 1 91 ? -18.035 -5.415 27.750 1.00 71.06 88 ASN A C 1
ATOM 679 O O . ASN A 1 91 ? -17.839 -6.627 27.657 1.00 71.43 88 ASN A O 1
ATOM 684 N N . GLN A 1 92 ? -19.060 -4.788 27.083 1.00 72.34 89 GLN A N 1
ATOM 685 C CA . GLN A 1 92 ? -19.776 -5.458 26.008 1.00 73.75 89 GLN A CA 1
ATOM 686 C C . GLN A 1 92 ? -18.910 -5.605 24.734 1.00 73.85 89 GLN A C 1
ATOM 687 O O . GLN A 1 92 ? -19.108 -6.537 23.930 1.00 74.12 89 GLN A O 1
ATOM 693 N N . LEU A 1 93 ? -17.940 -4.714 24.560 1.00 73.97 90 LEU A N 1
ATOM 694 C CA . LEU A 1 93 ? -16.896 -4.932 23.550 1.00 74.38 90 LEU A CA 1
ATOM 695 C C . LEU A 1 93 ? -15.875 -6.030 23.909 1.00 74.44 90 LEU A C 1
ATOM 696 O O . LEU A 1 93 ? -15.503 -6.808 23.042 1.00 73.72 90 LEU A O 1
ATOM 701 N N . GLU A 1 94 ? -15.408 -6.086 25.159 1.00 76.19 91 GLU A N 1
ATOM 702 C CA . GLU A 1 94 ? -14.448 -7.143 25.577 1.00 76.93 91 GLU A CA 1
ATOM 703 C C . GLU A 1 94 ? -15.106 -8.505 25.429 1.00 77.17 91 GLU A C 1
ATOM 704 O O . GLU A 1 94 ? -14.442 -9.508 25.184 1.00 77.08 91 GLU A O 1
ATOM 710 N N . GLU A 1 95 ? -16.427 -8.520 25.547 1.00 77.52 92 GLU A N 1
ATOM 711 C CA . GLU A 1 95 ? -17.186 -9.731 25.280 1.00 78.02 92 GLU A CA 1
ATOM 712 C C . GLU A 1 95 ? -17.077 -10.129 23.807 1.00 77.14 92 GLU A C 1
ATOM 713 O O . GLU A 1 95 ? -16.688 -11.257 23.511 1.00 77.30 92 GLU A O 1
ATOM 719 N N . MET A 1 96 ? -17.402 -9.219 22.885 1.00 76.03 93 MET A N 1
ATOM 720 C CA . MET A 1 96 ? -17.250 -9.506 21.454 1.00 74.92 93 MET A CA 1
ATOM 721 C C . MET A 1 96 ? -15.787 -9.935 21.138 1.00 74.11 93 MET A C 1
ATOM 722 O O . MET A 1 96 ? -15.554 -10.830 20.307 1.00 73.60 93 MET A O 1
ATOM 727 N N . LEU A 1 97 ? -14.832 -9.334 21.851 1.00 72.78 94 LEU A N 1
ATOM 728 C CA . LEU A 1 97 ? -13.415 -9.620 21.706 1.00 72.01 94 LEU A CA 1
ATOM 729 C C . LEU A 1 97 ? -13.018 -11.047 21.996 1.00 71.66 94 LEU A C 1
ATOM 730 O O . LEU A 1 97 ? -12.185 -11.598 21.288 1.00 70.77 94 LEU A O 1
ATOM 735 N N . LYS A 1 98 ? -13.576 -11.645 23.042 1.00 71.79 95 LYS A N 1
ATOM 736 C CA . LYS A 1 98 ? -13.259 -13.052 23.356 1.00 71.52 95 LYS A CA 1
ATOM 737 C C . LYS A 1 98 ? -14.053 -14.049 22.502 1.00 70.80 95 LYS A C 1
ATOM 738 O O . LYS A 1 98 ? -13.608 -15.167 22.260 1.00 70.57 95 LYS A O 1
ATOM 744 N N . SER A 1 99 ? -15.219 -13.633 22.016 1.00 70.05 96 SER A N 1
ATOM 745 C CA . SER A 1 99 ? -15.871 -14.389 20.975 1.00 69.12 96 SER A CA 1
ATOM 746 C C . SER A 1 99 ? -14.902 -14.472 19.794 1.00 68.33 96 SER A C 1
ATOM 747 O O . SER A 1 99 ? -15.078 -15.317 18.894 1.00 69.15 96 SER A O 1
ATOM 750 N N . PHE A 1 100 ? -13.881 -13.613 19.782 1.00 66.43 97 PHE A N 1
ATOM 751 C CA . PHE A 1 100 ? -13.035 -13.505 18.593 1.00 64.86 97 PHE A CA 1
ATOM 752 C C . PHE A 1 100 ? -11.830 -14.397 18.746 1.00 63.52 97 PHE A C 1
ATOM 753 O O . PHE A 1 100 ? -11.409 -15.028 17.768 1.00 63.67 97 PHE A O 1
ATOM 761 N N . HIS A 1 101 ? -11.330 -14.492 19.972 1.00 61.50 98 HIS A N 1
ATOM 762 C CA . HIS A 1 101 ? -10.132 -15.247 20.276 1.00 61.18 98 HIS A CA 1
ATOM 763 C C . HIS A 1 101 ? -10.345 -16.755 20.509 1.00 61.47 98 HIS A C 1
ATOM 764 O O . HIS A 1 101 ? -9.640 -17.595 19.952 1.00 60.90 98 HIS A O 1
ATOM 771 N N . ASN A 1 102 ? -11.288 -17.080 21.378 1.00 62.00 99 ASN A N 1
ATOM 772 C CA . ASN A 1 102 ? -11.503 -18.453 21.830 1.00 62.99 99 ASN A CA 1
ATOM 773 C C . ASN A 1 102 ? -12.430 -19.180 20.889 1.00 62.33 99 ASN A C 1
ATOM 774 O O . ASN A 1 102 ? -12.358 -20.405 20.735 1.00 63.67 99 ASN A O 1
ATOM 779 N N . GLU A 1 103 ? -13.311 -18.409 20.280 1.00 61.26 100 GLU A N 1
ATOM 780 C CA . GLU A 1 103 ? -14.369 -18.950 19.467 1.00 60.53 100 GLU A CA 1
ATOM 781 C C . GLU A 1 103 ? -14.060 -18.819 17.964 1.00 58.21 100 GLU A C 1
ATOM 782 O O . GLU A 1 103 ? -14.784 -19.417 17.163 1.00 59.44 100 GLU A O 1
ATOM 788 N N . LEU A 1 104 ? -13.092 -18.013 17.537 1.00 54.84 101 LEU A N 1
ATOM 789 C CA . LEU A 1 104 ? -12.858 -17.901 16.063 1.00 51.54 101 LEU A CA 1
ATOM 790 C C . LEU A 1 104 ? -11.412 -18.258 15.702 1.00 51.05 101 LEU A C 1
ATOM 791 O O . LEU A 1 104 ? -11.177 -19.224 14.950 1.00 49.93 101 LEU A O 1
ATOM 796 N N . LEU A 1 105 ? -10.463 -17.491 16.245 1.00 48.47 102 LEU A N 1
ATOM 797 C CA . LEU A 1 105 ? -9.025 -17.658 15.928 1.00 46.68 102 LEU A CA 1
ATOM 798 C C . LEU A 1 105 ? -8.506 -18.987 16.414 1.00 45.41 102 LEU A C 1
ATOM 799 O O . LEU A 1 105 ? -7.827 -19.671 15.676 1.00 44.87 102 LEU A O 1
ATOM 804 N N . THR A 1 106 ? -8.858 -19.377 17.624 1.00 43.92 103 THR A N 1
ATOM 805 C CA . THR A 1 106 ? -8.428 -20.649 18.124 1.00 44.77 103 THR A CA 1
ATOM 806 C C . THR A 1 106 ? -9.023 -21.825 17.353 1.00 42.93 103 THR A C 1
ATOM 807 O O . THR A 1 106 ? -8.324 -22.807 17.094 1.00 43.09 103 THR A O 1
ATOM 811 N N . GLN A 1 107 ? -10.298 -21.781 17.065 1.00 38.99 104 GLN A N 1
ATOM 812 C CA . GLN A 1 107 ? -10.874 -22.932 16.424 1.00 40.85 104 GLN A CA 1
ATOM 813 C C . GLN A 1 107 ? -10.395 -23.025 14.952 1.00 39.12 104 GLN A C 1
ATOM 814 O O . GLN A 1 107 ? -10.204 -24.131 14.482 1.00 38.16 104 GLN A O 1
ATOM 820 N N . LEU A 1 108 ? -10.157 -21.895 14.283 1.00 37.97 105 LEU A N 1
ATOM 821 C CA . LEU A 1 108 ? -9.621 -21.961 12.904 1.00 40.40 105 LEU A CA 1
ATOM 822 C C . LEU A 1 108 ? -8.224 -22.560 12.930 1.00 40.70 105 LEU A C 1
ATOM 823 O O . LEU A 1 108 ? -7.932 -23.429 12.133 1.00 41.48 105 LEU A O 1
ATOM 828 N N . GLU A 1 109 ? -7.378 -22.103 13.844 1.00 41.19 106 GLU A N 1
ATOM 829 C CA . GLU A 1 109 ? -5.989 -22.583 13.953 1.00 42.83 106 GLU A CA 1
ATOM 830 C C . GLU A 1 109 ? -5.924 -24.070 14.205 1.00 43.38 106 GLU A C 1
ATOM 831 O O . GLU A 1 109 ? -5.055 -24.776 13.673 1.00 43.26 106 GLU A O 1
ATOM 837 N N . GLN A 1 110 ? -6.801 -24.523 15.092 1.00 43.28 107 GLN A N 1
ATOM 838 C CA . GLN A 1 110 ? -6.979 -25.921 15.401 1.00 45.17 107 GLN A CA 1
ATOM 839 C C . GLN A 1 110 ? -7.402 -26.799 14.163 1.00 43.03 107 GLN A C 1
ATOM 840 O O . GLN A 1 110 ? -6.843 -27.842 13.952 1.00 41.23 107 GLN A O 1
ATOM 846 N N . LYS A 1 111 ? -8.354 -26.352 13.357 1.00 41.43 108 LYS A N 1
ATOM 847 C CA . LYS A 1 111 ? -8.711 -27.133 12.224 1.00 41.85 108 LYS A CA 1
ATOM 848 C C . LYS A 1 111 ? -7.599 -27.124 11.112 1.00 42.71 108 LYS A C 1
ATOM 849 O O . LYS A 1 111 ? -7.177 -28.200 10.613 1.00 40.57 108 LYS A O 1
ATOM 855 N N . VAL A 1 112 ? -7.059 -25.931 10.817 1.00 40.58 109 VAL A N 1
ATOM 856 C CA . VAL A 1 112 ? -6.148 -25.825 9.701 1.00 39.93 109 VAL A CA 1
ATOM 857 C C . VAL A 1 112 ? -4.857 -26.646 10.023 1.00 41.53 109 VAL A C 1
ATOM 858 O O . VAL A 1 112 ? -4.243 -27.244 9.115 1.00 40.42 109 VAL A O 1
ATOM 862 N N . GLU A 1 113 ? -4.481 -26.733 11.321 1.00 41.50 110 GLU A N 1
ATOM 863 C CA . GLU A 1 113 ? -3.336 -27.543 11.743 1.00 42.93 110 GLU A CA 1
ATOM 864 C C . GLU A 1 113 ? -3.492 -29.009 11.337 1.00 42.58 110 GLU A C 1
ATOM 865 O O . GLU A 1 113 ? -2.559 -29.626 10.868 1.00 43.27 110 GLU A O 1
ATOM 871 N N . LEU A 1 114 ? -4.656 -29.591 11.584 1.00 41.38 111 LEU A N 1
ATOM 872 C CA . LEU A 1 114 ? -4.831 -31.018 11.318 1.00 41.35 111 LEU A CA 1
ATOM 873 C C . LEU A 1 114 ? -5.122 -31.288 9.827 1.00 40.56 111 LEU A C 1
ATOM 874 O O . LEU A 1 114 ? -5.037 -32.406 9.394 1.00 40.50 111 LEU A O 1
ATOM 879 N N . ASP A 1 115 ? -5.430 -30.247 9.060 1.00 39.39 112 ASP A N 1
ATOM 880 C CA . ASP A 1 115 ? -6.069 -30.422 7.741 1.00 39.19 112 ASP A CA 1
ATOM 881 C C . ASP A 1 115 ? -5.026 -30.709 6.675 1.00 39.33 112 ASP A C 1
ATOM 882 O O . ASP A 1 115 ? -5.355 -31.279 5.624 1.00 37.50 112 ASP A O 1
ATOM 887 N N . SER A 1 11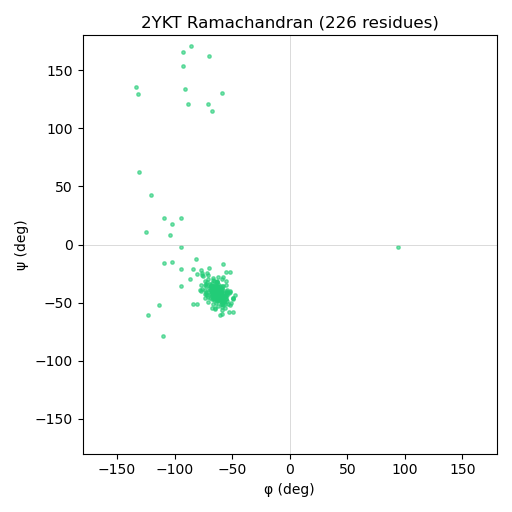6 ? -3.778 -30.337 6.954 1.00 38.88 113 SER A N 1
ATOM 888 C CA . SER A 1 116 ? -2.689 -30.570 6.035 1.00 41.01 113 SER A CA 1
ATOM 889 C C . SER A 1 116 ? -2.508 -32.065 5.760 1.00 41.39 113 SER A C 1
ATOM 890 O O . SER A 1 116 ? -2.525 -32.529 4.582 1.00 39.86 113 SER A O 1
ATOM 893 N N . ARG A 1 117 ? -2.228 -32.778 6.858 1.00 40.17 114 ARG A N 1
ATOM 894 C CA A ARG A 1 117 ? -2.169 -34.230 6.841 0.50 40.67 114 ARG A CA 1
ATOM 895 C CA B ARG A 1 117 ? -2.185 -34.239 6.915 0.50 41.03 114 ARG A CA 1
ATOM 896 C C . ARG A 1 117 ? -3.473 -34.830 6.310 1.00 40.05 114 ARG A C 1
ATOM 897 O O . ARG A 1 117 ? -3.417 -35.642 5.405 1.00 41.01 114 ARG A O 1
ATOM 912 N N . TYR A 1 118 ? -4.629 -34.432 6.862 1.00 38.81 115 TYR A N 1
ATOM 913 C CA . TYR A 1 118 ? -5.917 -35.013 6.437 1.00 37.01 115 TYR A CA 1
ATOM 914 C C . TYR A 1 118 ? -6.081 -34.887 4.894 1.00 36.40 115 TYR A C 1
ATOM 915 O O . TYR A 1 118 ? -6.340 -35.875 4.243 1.00 35.87 115 TYR A O 1
ATOM 924 N N . LEU A 1 119 ? -5.905 -33.694 4.321 1.00 35.90 116 LEU A N 1
ATOM 925 C CA . LEU A 1 119 ? -6.116 -33.551 2.860 1.00 37.02 116 LEU A CA 1
ATOM 926 C C . LEU A 1 119 ? -5.065 -34.248 1.971 1.00 38.80 116 LEU A C 1
ATOM 927 O O . LEU A 1 119 ? -5.383 -34.695 0.860 1.00 38.68 116 LEU A O 1
ATOM 932 N N . SER A 1 120 ? -3.807 -34.263 2.408 1.00 38.72 117 SER A N 1
ATOM 933 C CA . SER A 1 120 ? -2.745 -34.989 1.686 1.00 40.07 117 SER A CA 1
ATOM 934 C C . SER A 1 120 ? -3.098 -36.465 1.670 1.00 39.17 117 SER A C 1
ATOM 935 O O . SER A 1 120 ? -3.021 -37.125 0.639 1.00 39.67 117 SER A O 1
ATOM 938 N N . ALA A 1 121 ? -3.473 -36.997 2.826 1.00 38.46 118 ALA A N 1
ATOM 939 C CA . ALA A 1 121 ? -3.896 -38.386 2.867 1.00 39.21 118 ALA A CA 1
ATOM 940 C C . ALA A 1 121 ? -5.179 -38.717 2.023 1.00 40.40 118 ALA A C 1
ATOM 941 O O . ALA A 1 121 ? -5.175 -39.727 1.292 1.00 41.79 118 ALA A O 1
ATOM 943 N N . ALA A 1 122 ? -6.237 -37.877 2.067 1.00 39.54 119 ALA A N 1
ATOM 944 C CA . ALA A 1 122 ? -7.491 -38.165 1.356 1.00 39.25 119 ALA A CA 1
ATOM 945 C C . ALA A 1 122 ? -7.234 -38.174 -0.166 1.00 41.26 119 ALA A C 1
ATOM 946 O O . ALA A 1 122 ? -7.670 -39.099 -0.850 1.00 41.30 119 ALA A O 1
ATOM 948 N N . LEU A 1 123 ? -6.587 -37.134 -0.673 1.00 39.53 120 LEU A N 1
ATOM 949 C CA . LEU A 1 123 ? -6.319 -37.047 -2.070 1.00 41.12 120 LEU A CA 1
ATOM 950 C C . LEU A 1 123 ? -5.506 -38.274 -2.467 1.00 43.01 120 LEU A C 1
ATOM 951 O O . LEU A 1 123 ? -5.819 -38.964 -3.478 1.00 41.02 120 LEU A O 1
ATOM 956 N N . LYS A 1 124 ? -4.499 -38.598 -1.655 1.00 44.32 121 LYS A N 1
ATOM 957 C CA . LYS A 1 124 ? -3.634 -39.685 -2.050 1.00 45.44 121 LYS A CA 1
ATOM 958 C C . LYS A 1 124 ? -4.353 -41.037 -2.088 1.00 46.16 121 LYS A C 1
ATOM 959 O O . LYS A 1 124 ? -4.202 -41.759 -3.075 1.00 45.57 121 LYS A O 1
ATOM 965 N N . LYS A 1 125 ? -5.130 -41.352 -1.041 1.00 45.37 122 LYS A N 1
ATOM 966 C CA . LYS A 1 125 ? -5.989 -42.513 -1.015 1.00 45.30 122 LYS A CA 1
ATOM 967 C C . LYS A 1 125 ? -6.955 -42.542 -2.232 1.00 46.13 122 LYS A C 1
ATOM 968 O O . LYS A 1 125 ? -7.089 -43.594 -2.918 1.00 45.74 122 LYS A O 1
ATOM 974 N N . TYR A 1 126 ? -7.547 -41.395 -2.569 1.00 43.62 123 TYR A N 1
ATOM 975 C CA . TYR A 1 126 ? -8.418 -41.384 -3.703 1.00 43.07 123 TYR A CA 1
ATOM 976 C C . TYR A 1 126 ? -7.667 -41.733 -5.031 1.00 44.51 123 TYR A C 1
ATOM 977 O O . TYR A 1 126 ? -8.173 -42.505 -5.837 1.00 43.64 123 TYR A O 1
ATOM 986 N N . GLN A 1 127 ? -6.516 -41.087 -5.277 1.00 44.68 124 GLN A N 1
ATOM 987 C CA . GLN A 1 127 ? -5.705 -41.296 -6.445 1.00 46.31 124 GLN A CA 1
ATOM 988 C C . GLN A 1 127 ? -5.315 -42.764 -6.612 1.00 46.69 124 GLN A C 1
ATOM 989 O O . GLN A 1 127 ? -5.400 -43.279 -7.715 1.00 46.65 124 GLN A O 1
ATOM 995 N N . THR A 1 128 ? -4.862 -43.385 -5.520 1.00 46.41 125 THR A N 1
ATOM 996 C CA . THR A 1 128 ? -4.483 -44.812 -5.487 1.00 49.53 125 THR A CA 1
ATOM 997 C C . THR A 1 128 ? -5.649 -45.742 -5.795 1.00 49.04 125 THR A C 1
ATOM 998 O O . THR A 1 128 ? -5.491 -46.654 -6.614 1.00 48.43 125 THR A O 1
ATOM 1002 N N . GLU A 1 129 ? -6.762 -45.569 -5.074 1.00 48.61 126 GLU A N 1
ATOM 1003 C CA . GLU A 1 129 ? -7.964 -46.346 -5.372 1.00 47.79 126 GLU A CA 1
ATOM 1004 C C . GLU A 1 129 ? -8.445 -46.163 -6.824 1.00 46.20 126 GLU A C 1
ATOM 1005 O O . GLU A 1 129 ? -8.673 -47.160 -7.477 1.00 45.85 126 GLU A O 1
ATOM 1011 N N . GLN A 1 130 ? -8.582 -44.935 -7.326 1.00 44.59 127 GLN A N 1
ATOM 1012 C CA . GLN A 1 130 ? -9.042 -44.700 -8.691 1.00 45.29 127 GLN A CA 1
ATOM 1013 C C . GLN A 1 130 ? -8.116 -45.330 -9.765 1.00 46.91 127 GLN A C 1
ATOM 1014 O O . GLN A 1 130 ? -8.587 -45.886 -10.761 1.00 46.20 127 GLN A O 1
ATOM 1020 N N . ARG A 1 131 ? -6.799 -45.216 -9.567 1.00 46.91 128 ARG A N 1
ATOM 1021 C CA . ARG A 1 131 ? -5.805 -45.862 -10.467 1.00 47.25 128 ARG A CA 1
ATOM 1022 C C . ARG A 1 131 ? -5.869 -47.380 -10.378 1.00 45.87 128 ARG A C 1
ATOM 1023 O O . ARG A 1 131 ? -5.835 -48.027 -11.379 1.00 46.82 128 ARG A O 1
ATOM 1031 N N . SER A 1 132 ? -6.000 -47.943 -9.189 1.00 44.87 129 SER A N 1
ATOM 1032 C CA . SER A 1 132 ? -6.128 -49.376 -9.057 1.00 45.71 129 SER A CA 1
ATOM 1033 C C . SER A 1 132 ? -7.405 -49.993 -9.712 1.00 45.55 129 SER A C 1
ATOM 1034 O O . SER A 1 132 ? -7.331 -51.130 -10.223 1.00 46.37 129 SER A O 1
ATOM 1037 N N . LYS A 1 133 ? -8.521 -49.247 -9.732 1.00 43.33 130 LYS A N 1
ATOM 1038 C CA . LYS A 1 133 ? -9.775 -49.699 -10.363 1.00 43.15 130 LYS A CA 1
ATOM 1039 C C . LYS A 1 133 ? -9.637 -49.564 -11.873 1.00 43.63 130 LYS A C 1
ATOM 1040 O O . LYS A 1 133 ? -10.075 -50.449 -12.60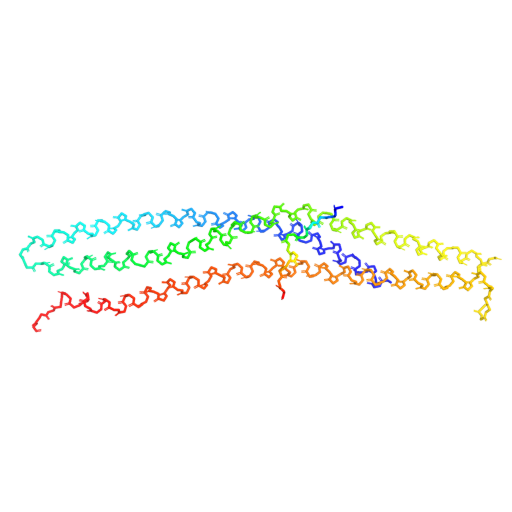4 1.00 43.10 130 LYS A O 1
ATOM 1046 N N . GLY A 1 134 ? -8.980 -48.493 -12.330 1.00 45.55 131 GLY A N 1
ATOM 1047 C CA . GLY A 1 134 ? -8.721 -48.230 -13.746 1.00 46.97 131 GLY A CA 1
ATOM 1048 C C . GLY A 1 134 ? -7.859 -49.318 -14.359 1.00 50.51 131 GLY A C 1
ATOM 1049 O O . GLY A 1 134 ? -8.170 -49.852 -15.474 1.00 49.96 131 GLY A O 1
ATOM 1050 N N . ASP A 1 135 ? -6.782 -49.654 -13.646 1.00 51.44 132 ASP A N 1
ATOM 1051 C CA . ASP A 1 135 ? -5.829 -50.680 -14.072 1.00 54.00 132 ASP A CA 1
ATOM 1052 C C . ASP A 1 135 ? -6.517 -52.047 -14.187 1.00 54.04 132 ASP A C 1
ATOM 1053 O O . ASP A 1 135 ? -6.311 -52.785 -15.158 1.00 55.66 132 ASP A O 1
ATOM 1058 N N . ALA A 1 136 ? -7.290 -52.404 -13.175 1.00 52.45 133 ALA A N 1
ATOM 1059 C CA . ALA A 1 136 ? -7.975 -53.684 -13.204 1.00 51.78 133 ALA A CA 1
ATOM 1060 C C . ALA A 1 136 ? -8.987 -53.703 -14.388 1.00 50.86 133 ALA A C 1
ATOM 1061 O O . ALA A 1 136 ? -9.070 -54.672 -15.117 1.00 50.48 133 ALA A O 1
ATOM 1063 N N . LEU A 1 137 ? -9.739 -52.636 -14.589 1.00 49.08 134 LEU A N 1
ATOM 1064 C CA . LEU A 1 137 ? -10.624 -52.607 -15.722 1.00 48.21 134 LEU A CA 1
ATOM 1065 C C . LEU A 1 137 ? -9.847 -52.784 -17.049 1.00 49.04 134 LEU A C 1
ATOM 1066 O O . LEU A 1 137 ? -10.141 -53.725 -17.812 1.00 47.97 134 LEU A O 1
ATOM 1071 N N . ASP A 1 138 ? -8.861 -51.920 -17.323 1.00 48.61 135 ASP A N 1
ATOM 1072 C CA . ASP A 1 138 ? -8.092 -52.022 -18.575 1.00 50.79 135 ASP A CA 1
ATOM 1073 C C . ASP A 1 138 ? -7.624 -53.452 -18.858 1.00 51.29 135 ASP A C 1
ATOM 1074 O O . ASP A 1 138 ? -7.727 -53.896 -19.997 1.00 51.41 135 ASP A O 1
ATOM 1079 N N . LYS A 1 139 ? -7.131 -54.139 -17.813 1.00 50.76 136 LYS A N 1
ATOM 1080 C CA . LYS A 1 139 ? -6.583 -55.510 -17.912 1.00 52.72 136 LYS A CA 1
ATOM 1081 C C . LYS A 1 139 ? -7.649 -56.606 -18.180 1.00 52.60 136 LYS A C 1
ATOM 1082 O O . LYS A 1 139 ? -7.403 -57.530 -18.967 1.00 50.82 136 LYS A O 1
ATOM 1088 N N . CYS A 1 140 ? -8.847 -56.470 -17.567 1.00 51.77 137 CYS A N 1
ATOM 1089 C CA . CYS A 1 140 ? -9.991 -57.340 -17.904 1.00 51.97 137 CYS A CA 1
ATOM 1090 C C . CYS A 1 140 ? -10.296 -57.169 -19.367 1.00 51.41 137 CYS A C 1
ATOM 1091 O O . CYS A 1 140 ? -10.321 -58.180 -20.063 1.00 50.69 137 CYS A O 1
ATOM 1094 N N . GLN A 1 141 ? -10.451 -55.904 -19.820 1.00 51.44 138 GLN A N 1
ATOM 1095 C CA . GLN A 1 141 ? -10.723 -55.520 -21.230 1.00 53.51 138 GLN A CA 1
ATOM 1096 C C . GLN A 1 141 ? -9.722 -56.040 -22.235 1.00 55.15 138 GLN A C 1
ATOM 1097 O O . GLN A 1 141 ? -10.118 -56.437 -23.352 1.00 56.23 138 GLN A O 1
ATOM 1103 N N . ALA A 1 142 ? -8.442 -56.018 -21.859 1.00 56.12 139 ALA A N 1
ATOM 1104 C CA . ALA A 1 142 ? -7.383 -56.578 -22.713 1.00 57.79 139 ALA A CA 1
ATOM 1105 C C . ALA A 1 142 ? -7.506 -58.103 -22.813 1.00 58.33 139 ALA A C 1
ATOM 1106 O O . ALA A 1 142 ? -7.321 -58.681 -23.902 1.00 59.21 139 ALA A O 1
ATOM 1108 N N . GLU A 1 143 ? -7.778 -58.761 -21.688 1.00 58.68 140 GLU A N 1
ATOM 1109 C CA . GLU A 1 143 ? -7.989 -60.210 -21.680 1.00 59.81 140 GLU A CA 1
ATOM 1110 C C . GLU A 1 143 ? -9.122 -60.574 -22.623 1.00 59.00 140 GLU A C 1
ATOM 1111 O O . GLU A 1 143 ? -9.000 -61.504 -23.429 1.00 59.13 140 GLU A O 1
ATOM 1117 N N . LEU A 1 144 ? -10.216 -59.824 -22.540 1.00 58.97 141 LEU A N 1
ATOM 1118 C CA . LEU A 1 144 ? -11.351 -60.033 -23.439 1.00 59.56 141 LEU A CA 1
ATOM 1119 C C . LEU A 1 144 ? -10.968 -59.818 -24.892 1.00 61.91 141 LEU A C 1
ATOM 1120 O O . LEU A 1 144 ? -11.350 -60.620 -25.750 1.00 61.63 141 LEU A O 1
ATOM 1125 N N . LYS A 1 145 ? -10.228 -58.748 -25.175 1.00 63.79 142 LYS A N 1
ATOM 1126 C CA . LYS A 1 145 ? -9.898 -58.423 -26.572 1.00 66.88 142 LYS A CA 1
ATOM 1127 C C . LYS A 1 145 ? -9.056 -59.527 -27.204 1.00 68.29 142 LYS A C 1
ATOM 1128 O O . LYS A 1 145 ? -9.229 -59.846 -28.390 1.00 68.74 142 LYS A O 1
ATOM 1134 N N . LYS A 1 146 ? -8.188 -60.120 -26.385 1.00 69.68 143 LYS A N 1
ATOM 1135 C CA . LYS A 1 146 ? -7.428 -61.340 -26.708 1.00 71.92 143 LYS A CA 1
ATOM 1136 C C . LYS A 1 146 ? -8.261 -62.570 -27.106 1.00 72.79 143 LYS A C 1
ATOM 1137 O O . LYS A 1 146 ? -8.007 -63.156 -28.153 1.00 73.91 143 LYS A O 1
ATOM 1143 N N . LEU A 1 147 ? -9.221 -62.979 -26.266 1.00 72.85 144 LEU A N 1
ATOM 1144 C CA . LEU A 1 147 ? -10.176 -64.066 -26.596 1.00 73.74 144 LEU A CA 1
ATOM 1145 C C . LEU A 1 147 ? -10.953 -63.809 -27.892 1.00 74.67 144 LEU A C 1
ATOM 1146 O O . LEU A 1 147 ? -11.118 -64.685 -28.726 1.00 74.98 144 LEU A O 1
ATOM 1151 N N . ARG A 1 148 ? -11.413 -62.576 -28.014 1.00 75.92 145 ARG A N 1
ATOM 1152 C CA . ARG A 1 148 ? -12.336 -62.087 -29.018 1.00 78.33 145 ARG A CA 1
ATOM 1153 C C . ARG A 1 148 ? -11.653 -61.882 -30.393 1.00 80.76 145 ARG A C 1
ATOM 1154 O O . ARG A 1 148 ? -12.302 -61.943 -31.450 1.00 81.45 145 ARG A O 1
ATOM 1162 N N . LYS A 1 149 ? -10.344 -61.634 -30.374 1.00 82.74 146 LYS A N 1
ATOM 1163 C CA . LYS A 1 149 ? -9.549 -61.495 -31.602 1.00 85.30 146 LYS A CA 1
ATOM 1164 C C . LYS A 1 149 ? -9.176 -62.901 -32.182 1.00 86.50 146 LYS A C 1
ATOM 1165 O O . LYS A 1 149 ? -9.469 -63.170 -33.361 1.00 87.28 146 LYS A O 1
ATOM 1171 N N . LYS A 1 150 ? -8.608 -63.795 -31.346 1.00 87.16 147 LYS A N 1
ATOM 1172 C CA . LYS A 1 150 ? -8.322 -65.215 -31.715 1.00 87.50 147 LYS A CA 1
ATOM 1173 C C . LYS A 1 150 ? -8.820 -66.210 -30.658 1.00 87.19 147 LYS A C 1
ATOM 1174 O O . LYS A 1 150 ? -9.172 -67.355 -30.970 1.00 87.02 147 LYS A O 1
ATOM 1176 N N . PRO A 1 157 ? -20.015 -62.324 -32.953 1.00 74.60 154 PRO A N 1
ATOM 1177 C CA . PRO A 1 157 ? -20.924 -61.164 -33.071 1.00 74.45 154 PRO A CA 1
ATOM 1178 C C . PRO A 1 157 ? -21.987 -61.093 -31.921 1.00 73.50 154 PRO A C 1
ATOM 1179 O O . PRO A 1 157 ? -21.885 -60.329 -30.937 1.00 73.22 154 PRO A O 1
ATOM 1183 N N . GLN A 1 158 ? -22.991 -61.938 -32.112 1.00 72.57 155 GLN A N 1
ATOM 1184 C CA . GLN A 1 158 ? -24.159 -62.135 -31.309 1.00 71.09 155 GLN A CA 1
ATOM 1185 C C . GLN A 1 158 ? -23.934 -63.520 -30.655 1.00 69.20 155 GLN A C 1
ATOM 1186 O O . GLN A 1 158 ? -24.891 -64.226 -30.274 1.00 69.99 155 GLN A O 1
ATOM 1192 N N . LYS A 1 159 ? -22.653 -63.907 -30.583 1.00 65.51 156 LYS A N 1
ATOM 1193 C CA . LYS A 1 159 ? -22.224 -65.205 -30.096 1.00 63.11 156 LYS A CA 1
ATOM 1194 C C . LYS A 1 159 ? -21.105 -64.963 -29.110 1.00 59.99 156 LYS A C 1
ATOM 1195 O O . LYS A 1 159 ? -20.154 -64.230 -29.403 1.00 59.44 156 LYS A O 1
ATOM 1201 N N . TYR A 1 160 ? -21.238 -65.577 -27.939 1.00 56.47 157 TYR A N 1
ATOM 1202 C CA . TYR A 1 160 ? -20.217 -65.492 -26.913 1.00 54.19 157 TYR A CA 1
ATOM 1203 C C . TYR A 1 160 ? -19.965 -66.853 -26.372 1.00 52.42 157 TYR A C 1
ATOM 1204 O O . TYR A 1 160 ? -20.927 -67.588 -26.072 1.00 52.73 157 TYR A O 1
ATOM 1213 N N . SER A 1 161 ? -18.685 -67.182 -26.205 1.00 50.58 158 SER A N 1
ATOM 1214 C CA . SER A 1 161 ? -18.283 -68.366 -25.439 1.00 49.00 158 SER A CA 1
ATOM 1215 C C . SER A 1 161 ? -18.573 -68.134 -23.944 1.00 46.75 158 SER A C 1
ATOM 1216 O O . SER A 1 161 ? -18.759 -66.977 -23.511 1.00 45.42 158 SER A O 1
ATOM 1219 N N . ASP A 1 162 ? -18.601 -69.220 -23.184 1.00 44.63 159 ASP A N 1
ATOM 1220 C CA . ASP A 1 162 ? -18.759 -69.160 -21.726 1.00 45.88 159 ASP A CA 1
ATOM 1221 C C . ASP A 1 162 ? -17.735 -68.202 -21.076 1.00 44.76 159 ASP A C 1
ATOM 1222 O O . ASP A 1 162 ? -18.095 -67.278 -20.308 1.00 43.99 159 ASP A O 1
ATOM 1227 N N . LYS A 1 163 ? -16.455 -68.392 -21.388 1.00 43.58 160 LYS A N 1
ATOM 1228 C CA . LYS A 1 163 ? -15.446 -67.508 -20.833 1.00 43.16 160 LYS A CA 1
ATOM 1229 C C . LYS A 1 163 ? -15.545 -66.074 -21.356 1.00 41.25 160 LYS A C 1
ATOM 1230 O O . LYS A 1 163 ? -15.368 -65.157 -20.564 1.00 41.36 160 LYS A O 1
ATOM 1236 N N . GLU A 1 164 ? -15.810 -65.844 -22.645 1.00 40.11 161 GLU A N 1
ATOM 1237 C CA . GLU A 1 164 ? -16.071 -64.456 -23.087 1.00 39.82 161 GLU A CA 1
ATOM 1238 C C . GLU A 1 164 ? -17.188 -63.761 -22.290 1.00 38.72 161 GLU A C 1
ATOM 1239 O O . GLU A 1 164 ? -17.057 -62.555 -21.979 1.00 37.60 161 GLU A O 1
ATOM 1245 N N . LEU A 1 165 ? -18.262 -64.491 -21.958 1.00 36.34 162 LEU A N 1
ATOM 1246 C CA . LEU A 1 165 ? -19.383 -63.847 -21.267 1.00 36.16 162 LEU A CA 1
ATOM 1247 C C . LEU A 1 165 ? -18.953 -63.563 -19.820 1.00 36.36 162 LEU A C 1
ATOM 1248 O O . LEU A 1 165 ? -19.341 -62.552 -19.250 1.00 37.91 162 LEU A O 1
ATOM 1253 N N . GLN A 1 166 ? -18.159 -64.441 -19.227 1.00 37.70 163 GLN A N 1
ATOM 1254 C CA . GLN A 1 166 ? -17.687 -64.193 -17.844 1.00 40.09 163 GLN A CA 1
ATOM 1255 C C . GLN A 1 166 ? -16.845 -62.874 -17.758 1.00 39.79 163 GLN A C 1
ATOM 1256 O O . GLN A 1 166 ? -16.929 -62.112 -16.790 1.00 39.37 163 GLN A O 1
ATOM 1262 N N . TYR A 1 167 ? -16.040 -62.643 -18.791 1.00 39.34 164 TYR A N 1
ATOM 1263 C CA . TYR A 1 167 ? -15.229 -61.417 -18.889 1.00 40.43 164 TYR A CA 1
ATOM 1264 C C . TYR A 1 167 ? -16.136 -60.253 -19.087 1.00 39.65 164 TYR A C 1
ATOM 1265 O O . TYR A 1 167 ? -15.936 -59.223 -18.507 1.00 38.70 164 TYR A O 1
ATOM 1274 N N . ILE A 1 168 ? -17.171 -60.431 -19.895 1.00 38.92 165 ILE A N 1
ATOM 1275 C CA . ILE A 1 168 ? -18.121 -59.352 -20.087 1.00 39.28 165 ILE A CA 1
ATOM 1276 C C . ILE A 1 168 ? -18.836 -58.935 -18.803 1.00 39.36 165 ILE A C 1
ATOM 1277 O O . ILE A 1 168 ? -19.011 -57.758 -18.558 1.00 39.10 165 ILE A O 1
ATOM 1282 N N . ASP A 1 169 ? -19.299 -59.906 -18.040 1.00 38.71 166 ASP A N 1
ATOM 1283 C CA . ASP A 1 169 ? -19.902 -59.635 -16.742 1.00 39.43 166 ASP A CA 1
ATOM 1284 C C . ASP A 1 169 ? -18.882 -58.870 -15.868 1.00 37.58 166 ASP A C 1
ATOM 1285 O O . ASP A 1 169 ? -19.251 -57.880 -15.284 1.00 36.58 166 ASP A O 1
ATOM 1290 N N . ALA A 1 170 ? -17.639 -59.357 -15.767 1.00 37.81 167 ALA A N 1
ATOM 1291 C CA . ALA A 1 170 ? -16.633 -58.754 -14.908 1.00 37.07 167 ALA A CA 1
ATOM 1292 C C . ALA A 1 170 ? -16.270 -57.342 -15.329 1.00 38.72 167 ALA A C 1
ATOM 1293 O O . ALA A 1 170 ? -16.109 -56.476 -14.471 1.00 38.54 167 ALA A O 1
ATOM 1295 N N . ILE A 1 171 ? -16.135 -57.083 -16.632 1.00 38.85 168 ILE A N 1
ATOM 1296 C CA . ILE A 1 171 ? -15.856 -55.728 -17.094 1.00 39.62 168 ILE A CA 1
ATOM 1297 C C . ILE A 1 171 ? -17.000 -54.786 -16.719 1.00 42.15 168 ILE A C 1
ATOM 1298 O O . ILE A 1 171 ? -16.784 -53.624 -16.304 1.00 39.76 168 ILE A O 1
ATOM 1303 N N . SER A 1 172 ? -18.235 -55.286 -16.887 1.00 42.59 169 SER A N 1
ATOM 1304 C CA . SER A 1 172 ? -19.385 -54.473 -16.593 1.00 44.47 169 SER A CA 1
ATOM 1305 C C . SER A 1 172 ? -19.416 -54.148 -15.098 1.00 44.09 169 SER A C 1
ATOM 1306 O O . SER A 1 172 ? -19.757 -53.024 -14.706 1.00 43.89 169 SER A O 1
ATOM 1309 N N . ASN A 1 173 ? -19.068 -55.103 -14.250 1.00 43.99 170 ASN A N 1
ATOM 1310 C CA A ASN A 1 173 ? -19.071 -54.820 -12.828 0.50 44.60 170 ASN A CA 1
ATOM 1311 C CA B ASN A 1 173 ? -19.073 -54.855 -12.812 0.50 44.03 170 ASN A CA 1
ATOM 1312 C C . ASN A 1 173 ? -18.009 -53.790 -12.432 1.00 44.63 170 ASN A C 1
ATOM 1313 O O . ASN A 1 173 ? -18.293 -52.854 -11.663 1.00 43.75 170 ASN A O 1
ATOM 1322 N N . LYS A 1 174 ? -16.788 -53.967 -12.957 1.00 44.40 171 LYS A N 1
ATOM 1323 C CA . LYS A 1 174 ? -15.652 -53.072 -12.653 1.00 45.08 171 LYS A CA 1
ATOM 1324 C C . LYS A 1 174 ? -15.829 -51.662 -13.199 1.00 44.28 171 LYS A C 1
ATOM 1325 O O . LYS A 1 174 ? -15.475 -50.709 -12.526 1.00 43.86 171 LYS A O 1
ATOM 1331 N N . GLN A 1 175 ? -16.406 -51.546 -14.389 1.00 41.46 172 GLN A N 1
ATOM 1332 C CA . GLN A 1 175 ? -16.688 -50.302 -14.959 1.00 43.15 172 GLN A CA 1
ATOM 1333 C C . GLN A 1 175 ? -17.748 -49.566 -14.179 1.00 43.38 172 GLN A C 1
ATOM 1334 O O . GLN A 1 175 ? -17.631 -48.371 -13.976 1.00 41.83 172 GLN A O 1
ATOM 1340 N N . GLY A 1 176 ? -18.795 -50.261 -13.753 1.00 43.96 173 GLY A N 1
ATOM 1341 C CA . GLY A 1 176 ? -19.814 -49.663 -12.858 1.00 43.42 173 GLY A CA 1
ATOM 1342 C C . GLY A 1 176 ? -19.135 -49.203 -11.548 1.00 44.16 173 GLY A C 1
ATOM 1343 O O . GLY A 1 176 ? -19.431 -48.112 -11.057 1.00 42.26 173 GLY A O 1
ATOM 1344 N N . GLU A 1 177 ? -18.210 -50.016 -11.022 1.00 43.72 174 GLU A N 1
ATOM 1345 C CA A GLU A 1 177 ? -17.520 -49.726 -9.735 0.50 44.22 174 GLU A CA 1
ATOM 1346 C CA B GLU A 1 177 ? -17.571 -49.711 -9.741 0.50 44.42 174 GLU A CA 1
ATOM 1347 C C . GLU A 1 177 ? -16.639 -48.496 -9.858 1.00 43.64 174 GLU A C 1
ATOM 1348 O O . GLU A 1 177 ? -16.571 -47.677 -8.951 1.00 42.37 174 GLU A O 1
ATOM 1359 N N . LEU A 1 178 ? -15.942 -48.395 -10.994 1.00 43.69 175 LEU A N 1
ATOM 1360 C CA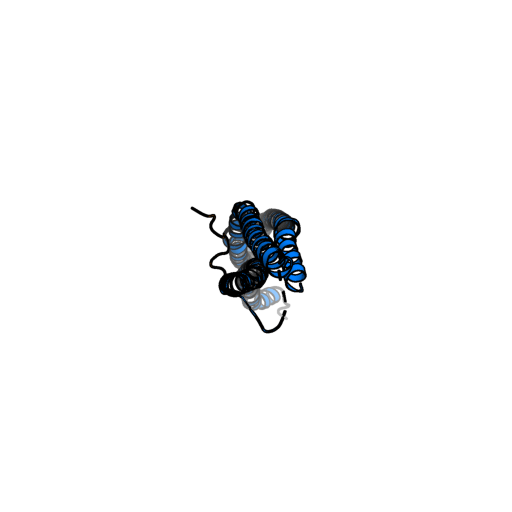 . LEU A 1 178 ? -15.052 -47.281 -11.254 1.00 42.32 175 LEU A CA 1
ATOM 1361 C C . LEU A 1 178 ? -15.883 -46.001 -11.374 1.00 41.99 175 LEU A C 1
ATOM 1362 O O . LEU A 1 178 ? -15.540 -45.009 -10.759 1.00 39.54 175 LEU A O 1
ATOM 1367 N N . GLU A 1 179 ? -16.977 -46.026 -12.155 1.00 40.60 176 GLU A N 1
ATOM 1368 C CA . GLU A 1 179 ? -17.751 -44.808 -12.375 1.00 40.97 176 GLU A CA 1
ATOM 1369 C C . GLU A 1 179 ? -18.404 -44.284 -11.111 1.00 38.34 176 GLU A C 1
ATOM 1370 O O . GLU A 1 179 ? -18.519 -43.087 -10.980 1.00 37.26 176 GLU A O 1
ATOM 1376 N N . ASN A 1 180 ? -18.931 -45.179 -10.281 1.00 36.72 177 ASN A N 1
ATOM 1377 C CA . ASN A 1 180 ? -19.485 -44.805 -8.987 1.00 39.70 177 ASN A CA 1
ATOM 1378 C C . ASN A 1 180 ? -18.354 -44.207 -8.102 1.00 37.67 177 ASN A C 1
ATOM 1379 O O . ASN A 1 180 ? -18.613 -43.342 -7.322 1.00 38.86 177 ASN A O 1
ATOM 1384 N N . TYR A 1 181 ? -17.158 -44.742 -8.197 1.00 36.24 178 TYR A N 1
ATOM 1385 C CA . TYR A 1 181 ? -16.081 -44.315 -7.338 1.00 38.39 178 TYR A CA 1
ATOM 1386 C C . TYR A 1 181 ? -15.731 -42.878 -7.677 1.00 38.54 178 TYR A C 1
ATOM 1387 O O . TYR A 1 181 ? -15.647 -42.070 -6.806 1.00 38.93 178 TYR A O 1
ATOM 1396 N N . VAL A 1 182 ? -15.511 -42.587 -8.953 1.00 37.42 179 VAL A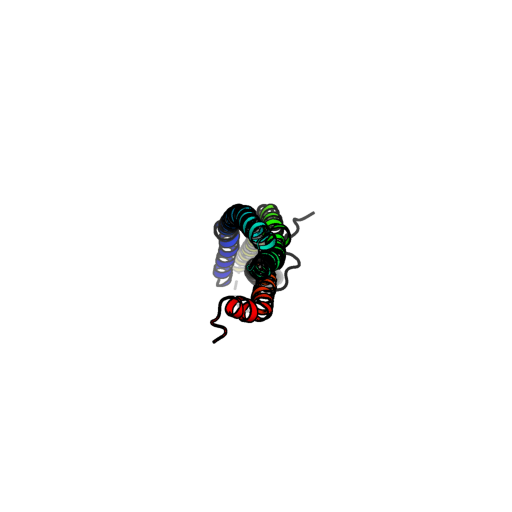 N 1
ATOM 1397 C CA . VAL A 1 182 ? -15.287 -41.260 -9.419 1.00 37.55 179 VAL A CA 1
ATOM 1398 C C . VAL A 1 182 ? -16.476 -40.308 -9.184 1.00 38.13 179 VAL A C 1
ATOM 1399 O O . VAL A 1 182 ? -16.274 -39.152 -8.816 1.00 38.00 179 VAL A O 1
ATOM 1403 N N . SER A 1 183 ? -17.709 -40.763 -9.426 1.00 38.59 180 SER A N 1
ATOM 1404 C CA . SER A 1 183 ? -18.867 -39.952 -9.122 1.00 40.11 180 SER A CA 1
ATOM 1405 C C . SER A 1 183 ? -18.934 -39.574 -7.616 1.00 40.24 180 SER A C 1
ATOM 1406 O O . SER A 1 183 ? -19.018 -38.396 -7.293 1.00 39.88 180 SER A O 1
ATOM 1409 N N . ASP A 1 184 ? -18.877 -40.555 -6.718 1.00 39.81 181 ASP A N 1
ATOM 1410 C CA . ASP A 1 184 ? -18.889 -40.247 -5.288 1.00 41.70 181 ASP A CA 1
ATOM 1411 C C . ASP A 1 184 ? -17.665 -39.423 -4.851 1.00 40.84 181 ASP A C 1
ATOM 1412 O O . ASP A 1 184 ? -17.775 -38.644 -3.893 1.00 40.87 181 ASP A O 1
ATOM 1417 N N . GLY A 1 185 ? -16.504 -39.629 -5.513 1.00 40.37 182 GLY A N 1
ATOM 1418 C CA . GLY A 1 185 ? -15.243 -38.969 -5.128 1.00 38.26 182 GLY A CA 1
ATOM 1419 C C . GLY A 1 185 ? -15.353 -37.478 -5.423 1.00 37.35 182 GLY A C 1
ATOM 1420 O O . GLY A 1 185 ? -14.872 -36.662 -4.661 1.00 36.53 182 GLY A O 1
ATOM 1421 N N . TYR A 1 186 ? -16.057 -37.138 -6.490 1.00 35.56 183 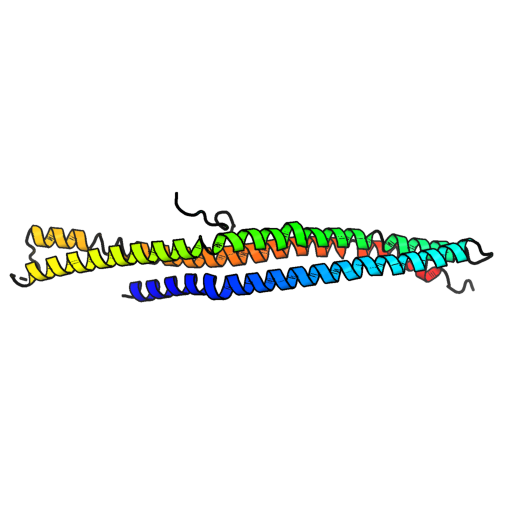TYR A N 1
ATOM 1422 C CA . TYR A 1 186 ? -16.289 -35.764 -6.849 1.00 35.38 183 TYR A CA 1
ATOM 1423 C C . TYR A 1 186 ? -17.276 -35.060 -5.894 1.00 35.85 183 TYR A C 1
ATOM 1424 O O . TYR A 1 186 ? -17.071 -33.904 -5.458 1.00 33.89 183 TYR A O 1
ATOM 1433 N N . LYS A 1 187 ? -18.347 -35.763 -5.571 1.00 36.11 184 LYS A N 1
ATOM 1434 C CA . LYS A 1 187 ? -19.297 -35.218 -4.613 1.00 36.27 184 LYS A CA 1
ATOM 1435 C C . LYS A 1 187 ? -18.629 -34.957 -3.247 1.00 35.40 184 LYS A C 1
ATOM 1436 O O . LYS A 1 187 ? -18.901 -33.950 -2.591 1.00 36.37 184 LYS A O 1
ATOM 1442 N N . THR A 1 188 ? -17.781 -35.886 -2.841 1.00 34.67 185 THR A N 1
ATOM 1443 C CA . THR A 1 188 ? -17.122 -35.843 -1.551 1.00 35.02 185 THR A CA 1
ATOM 1444 C C . THR A 1 188 ? -16.153 -34.657 -1.573 1.00 33.77 185 THR A C 1
ATOM 1445 O O . THR A 1 188 ? -16.135 -33.851 -0.680 1.00 33.67 185 THR A O 1
ATOM 1449 N N . ALA A 1 189 ? -15.369 -34.524 -2.618 1.00 33.49 186 ALA A N 1
ATOM 1450 C CA . ALA A 1 189 ? -14.485 -33.346 -2.708 1.00 33.87 186 ALA A CA 1
ATOM 1451 C C . ALA A 1 189 ? -15.226 -31.989 -2.626 1.00 32.70 186 ALA A C 1
ATOM 1452 O O . ALA A 1 189 ? -14.754 -31.089 -1.922 1.00 33.21 186 ALA A O 1
ATOM 1454 N N . LEU A 1 190 ? -16.355 -31.839 -3.310 1.00 30.28 187 LEU A N 1
ATOM 1455 C CA . LEU A 1 190 ? -17.060 -30.586 -3.324 1.00 30.44 187 LEU A CA 1
ATOM 1456 C C . LEU A 1 190 ? -17.615 -30.334 -1.914 1.00 30.63 187 LEU A C 1
ATOM 1457 O O . LEU A 1 190 ? -17.663 -29.190 -1.463 1.00 29.98 187 LEU A O 1
ATOM 1462 N N . THR A 1 191 ? -17.972 -31.411 -1.233 1.00 31.20 188 THR A N 1
ATOM 1463 C CA . THR A 1 191 ? -18.512 -31.372 0.158 1.00 32.12 188 THR A CA 1
ATOM 1464 C C . THR A 1 191 ? -17.393 -30.994 1.185 1.00 32.91 188 THR A C 1
ATOM 1465 O O . THR A 1 191 ? -17.617 -30.178 2.064 1.00 32.89 188 THR A O 1
ATOM 1469 N N . GLU A 1 192 ? -16.168 -31.527 1.028 1.00 32.95 189 GLU A N 1
ATOM 1470 C CA . GLU A 1 192 ? -15.007 -31.068 1.798 1.00 32.84 189 GLU A CA 1
ATOM 1471 C C . GLU A 1 192 ? -14.760 -29.523 1.678 1.00 32.79 189 GLU A C 1
ATOM 1472 O O . GLU A 1 192 ? -14.532 -28.829 2.683 1.00 29.77 189 GLU A O 1
ATOM 1478 N N . GLU A 1 193 ? -14.920 -28.991 0.469 1.00 30.79 190 GLU A N 1
ATOM 1479 C CA . GLU A 1 193 ? -14.784 -27.551 0.192 1.00 31.31 190 GLU A CA 1
ATOM 1480 C C . GLU A 1 193 ? -15.871 -26.776 0.860 1.00 32.04 190 GLU A C 1
ATOM 1481 O O . GLU A 1 193 ? -15.588 -25.745 1.495 1.00 31.63 190 GLU A O 1
ATOM 1487 N N . ARG A 1 194 ? -17.126 -27.285 0.784 1.00 29.65 191 ARG A N 1
ATOM 1488 C CA . ARG A 1 194 ? -18.230 -26.539 1.305 1.00 31.11 191 ARG A CA 1
ATOM 1489 C C . ARG A 1 194 ? -18.243 -26.520 2.865 1.00 31.23 191 ARG A C 1
ATOM 1490 O O . ARG A 1 194 ? -18.519 -25.506 3.481 1.00 32.46 191 ARG A O 1
ATOM 1498 N N . ARG A 1 195 ? -17.931 -27.650 3.467 1.00 29.72 192 ARG A N 1
ATOM 1499 C CA . ARG A 1 195 ? -17.664 -27.690 4.879 1.00 33.14 192 ARG A CA 1
ATOM 1500 C C . ARG A 1 195 ? -16.673 -26.632 5.398 1.00 32.38 192 ARG A C 1
ATOM 1501 O O . ARG A 1 195 ? -16.854 -26.131 6.505 1.00 33.19 192 ARG A O 1
ATOM 1509 N N . ARG A 1 196 ? -15.555 -26.463 4.713 1.00 32.18 193 ARG A N 1
ATOM 1510 C CA . ARG A 1 196 ? -14.558 -25.479 5.171 1.00 33.66 193 ARG A CA 1
ATOM 1511 C C . ARG A 1 196 ? -15.048 -24.023 5.013 1.00 33.38 193 ARG A C 1
ATOM 1512 O O . ARG A 1 196 ? -14.825 -23.192 5.918 1.00 32.32 193 ARG A O 1
ATOM 1520 N N . PHE A 1 197 ? -15.751 -23.706 3.914 1.00 32.38 194 PHE A N 1
ATOM 1521 C CA . PHE A 1 197 ? -16.384 -22.415 3.863 1.00 32.88 194 PHE A CA 1
ATOM 1522 C C . PHE A 1 197 ? -17.542 -22.248 4.851 1.00 34.09 194 PHE A C 1
ATOM 1523 O O . PHE A 1 197 ? -17.738 -21.116 5.353 1.00 33.65 194 PHE A O 1
ATOM 1531 N N . CYS A 1 198 ? -18.342 -23.309 5.081 1.00 32.83 195 CYS A N 1
ATOM 1532 C CA . CYS A 1 198 ? -19.434 -23.224 6.073 1.00 34.47 195 CYS A CA 1
ATOM 1533 C C . CYS A 1 198 ? -18.916 -22.908 7.476 1.00 33.99 195 CYS A C 1
ATOM 1534 O O . CYS A 1 198 ? -19.568 -22.130 8.218 1.00 34.05 195 CYS A O 1
ATOM 1537 N N . PHE A 1 199 ? -17.794 -23.530 7.837 1.00 32.00 196 PHE A N 1
ATOM 1538 C CA . PHE A 1 199 ? -17.274 -23.391 9.219 1.00 33.97 196 PHE A CA 1
ATOM 1539 C C . PHE A 1 199 ? -16.815 -21.982 9.415 1.00 33.69 196 PHE A C 1
ATOM 1540 O O . PHE A 1 199 ? -17.114 -21.388 10.447 1.00 36.20 196 PHE A O 1
ATOM 1548 N N . LEU A 1 200 ? -16.124 -21.450 8.403 1.00 32.23 197 LEU A N 1
ATOM 1549 C CA . LEU A 1 200 ? -15.677 -20.079 8.369 1.00 33.31 197 LEU A CA 1
ATOM 1550 C C . LEU A 1 200 ? -16.874 -19.106 8.517 1.00 33.49 197 LEU A C 1
ATOM 1551 O O . LEU A 1 200 ? -16.808 -18.199 9.337 1.00 33.92 197 LEU A O 1
ATOM 1556 N N . VAL A 1 201 ? -17.951 -19.323 7.755 1.00 33.26 198 VAL A N 1
ATOM 1557 C CA . VAL A 1 201 ? -19.119 -18.479 7.789 1.00 34.08 198 VAL A CA 1
ATOM 1558 C C . VAL A 1 201 ? -19.809 -18.528 9.227 1.00 35.51 198 VAL A C 1
ATOM 1559 O O . VAL A 1 201 ? -20.163 -17.504 9.793 1.00 34.28 198 VAL A O 1
ATOM 1563 N N . GLU A 1 202 ? -19.938 -19.730 9.774 1.00 37.06 199 GLU A N 1
ATOM 1564 C CA . GLU A 1 202 ? -20.385 -19.972 11.148 1.00 38.65 199 GLU A CA 1
ATOM 1565 C C . GLU A 1 202 ? -19.558 -19.254 12.200 1.00 39.12 199 GLU A C 1
ATOM 1566 O O . GLU A 1 202 ? -20.105 -18.638 13.089 1.00 40.47 199 GLU A O 1
ATOM 1572 N N . LYS A 1 203 ? -18.244 -19.315 12.125 1.00 37.74 200 LYS A N 1
ATOM 1573 C CA . LYS A 1 203 ? -17.463 -18.631 13.132 1.00 39.05 200 LYS A CA 1
ATOM 1574 C C . LYS A 1 203 ? -17.611 -17.115 13.009 1.00 39.65 200 LYS A C 1
ATOM 1575 O O . LYS A 1 203 ? -17.625 -16.427 14.043 1.00 39.13 200 LYS A O 1
ATOM 1581 N N . GLN A 1 204 ? -17.730 -16.603 11.769 1.00 37.19 201 GLN A N 1
ATOM 1582 C CA . GLN A 1 204 ? -17.991 -15.204 11.566 1.00 38.23 201 GLN A CA 1
ATOM 1583 C C . GLN A 1 204 ? -19.394 -14.821 12.055 1.00 37.73 201 GLN A C 1
ATOM 1584 O O . GLN A 1 204 ? -19.581 -13.667 12.526 1.00 36.48 201 GLN A O 1
ATOM 1590 N N . CYS A 1 205 ? -20.383 -15.705 11.884 1.00 37.73 202 CYS A N 1
ATOM 1591 C CA . CYS A 1 205 ? -21.770 -15.378 12.346 1.00 39.43 202 CYS A CA 1
ATOM 1592 C C . CYS A 1 205 ? -21.798 -15.214 13.857 1.00 40.08 202 CYS A C 1
ATOM 1593 O O . CYS A 1 205 ? -22.497 -14.316 14.388 1.00 41.12 202 CYS A O 1
ATOM 1596 N N . ALA A 1 206 ? -21.037 -16.060 14.544 1.00 40.15 203 ALA A N 1
ATOM 1597 C CA . ALA A 1 206 ? -20.976 -15.988 15.997 1.00 41.59 203 ALA A CA 1
ATOM 1598 C C . ALA A 1 206 ? -20.304 -14.692 16.518 1.00 42.27 203 ALA A C 1
ATOM 1599 O O . ALA A 1 206 ? -20.810 -14.034 17.430 1.00 43.95 203 ALA A O 1
ATOM 1601 N N . VAL A 1 207 ? -19.179 -14.293 15.957 1.00 40.12 204 VAL A N 1
ATOM 1602 C CA . VAL A 1 207 ? -18.646 -12.997 16.296 1.00 40.13 204 VAL A CA 1
ATOM 1603 C C . VAL A 1 207 ? -19.657 -11.875 15.956 1.00 41.14 204 VAL A C 1
ATOM 1604 O O . VAL A 1 207 ? -19.842 -10.913 16.734 1.00 40.83 204 VAL A O 1
ATOM 1608 N N . ALA A 1 208 ? -20.352 -12.022 14.849 1.00 39.31 205 ALA A N 1
ATOM 1609 C CA . ALA A 1 208 ? -21.346 -11.014 14.450 1.00 41.13 205 ALA A CA 1
ATOM 1610 C C . ALA A 1 208 ? -22.475 -10.809 15.515 1.00 41.84 205 ALA A C 1
ATOM 1611 O O . ALA A 1 208 ? -22.869 -9.691 15.786 1.00 41.33 205 ALA A O 1
ATOM 1613 N N . LYS A 1 209 ? -23.002 -11.905 16.045 1.00 42.98 206 LYS A N 1
ATOM 1614 C CA . LYS A 1 209 ? -24.093 -11.853 16.969 1.00 45.69 206 LYS A CA 1
ATOM 1615 C C . LYS A 1 209 ? -23.579 -11.029 18.171 1.00 45.81 206 LYS A C 1
ATOM 1616 O O . LYS A 1 209 ? -24.202 -10.075 18.549 1.00 46.49 206 LYS A O 1
ATOM 1622 N N . ASN A 1 210 ? -22.401 -11.340 18.685 1.00 46.20 207 ASN A N 1
ATOM 1623 C CA . ASN A 1 210 ? -21.768 -10.476 19.693 1.00 47.08 207 ASN A CA 1
ATOM 1624 C C . ASN A 1 210 ? -21.507 -9.006 19.296 1.00 47.56 207 ASN A C 1
ATOM 1625 O O . ASN A 1 210 ? -21.679 -8.125 20.129 1.00 47.19 207 ASN A O 1
ATOM 1630 N N . SER A 1 211 ? -21.156 -8.710 18.037 1.00 46.59 208 SER A N 1
ATOM 1631 C CA . SER A 1 211 ? -21.112 -7.302 17.618 1.00 47.32 208 SER A CA 1
ATOM 1632 C C . SER A 1 211 ? -22.471 -6.628 17.701 1.00 47.30 208 SER A C 1
ATOM 1633 O O . SER A 1 211 ? -22.545 -5.417 18.00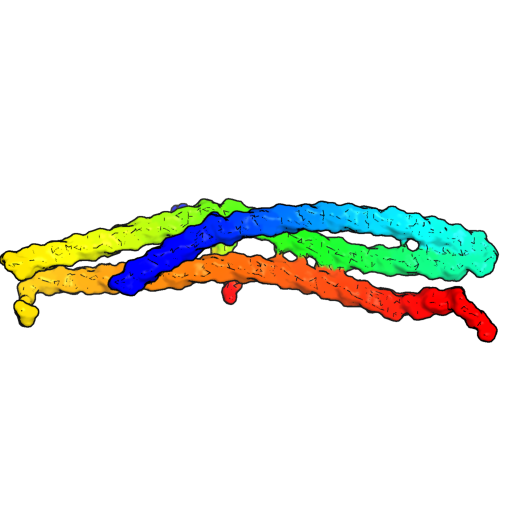6 1.00 46.32 208 SER A O 1
ATOM 1636 N N . ALA A 1 212 ? -23.521 -7.378 17.351 1.00 47.07 209 ALA A N 1
ATOM 1637 C CA . ALA A 1 212 ? -24.886 -6.863 17.464 1.00 48.07 209 ALA A CA 1
ATOM 1638 C C . ALA A 1 212 ? -25.252 -6.529 18.925 1.00 47.99 209 ALA A C 1
ATOM 1639 O O . ALA A 1 212 ? -25.716 -5.443 19.191 1.00 48.02 209 ALA A O 1
ATOM 1641 N N . ALA A 1 213 ? -24.971 -7.427 19.855 1.00 48.10 210 ALA A N 1
ATOM 1642 C CA . ALA A 1 213 ? -25.178 -7.165 21.284 1.00 49.15 210 ALA A CA 1
ATOM 1643 C C . ALA A 1 213 ? -24.306 -6.012 21.794 1.00 49.39 210 ALA A C 1
ATOM 1644 O O . ALA A 1 213 ? -24.743 -5.212 22.633 1.00 50.47 210 ALA A O 1
ATOM 1646 N N . TYR A 1 214 ? -23.085 -5.871 21.297 1.00 48.49 211 TYR A N 1
ATOM 1647 C CA . TYR A 1 214 ? -22.322 -4.700 21.692 1.00 48.04 211 TYR A CA 1
ATOM 1648 C C . TYR A 1 214 ? -22.865 -3.364 21.167 1.00 48.65 211 TYR A C 1
ATOM 1649 O O . TYR A 1 214 ? -22.925 -2.390 21.923 1.00 48.72 211 TYR A O 1
ATOM 1658 N N . HIS A 1 215 ? -23.244 -3.301 19.893 1.00 47.62 212 HIS A N 1
ATOM 1659 C CA . HIS A 1 215 ? -23.811 -2.100 19.370 1.00 49.10 212 HIS A CA 1
ATOM 1660 C C . HIS A 1 215 ? -25.195 -1.745 19.979 1.00 50.45 212 HIS A C 1
ATOM 1661 O O . HIS A 1 215 ? -25.491 -0.545 20.213 1.00 49.29 212 HIS A O 1
ATOM 1668 N N . SER A 1 216 ? -26.026 -2.765 20.201 1.00 50.01 213 SER A N 1
ATOM 1669 C CA A SER A 1 216 ? -27.331 -2.584 20.848 0.50 51.48 213 SER A CA 1
ATOM 1670 C CA B SER A 1 216 ? -27.327 -2.571 20.852 0.50 51.40 213 SER A CA 1
ATOM 1671 C C . SER A 1 216 ? -27.166 -2.018 22.266 1.00 51.44 213 SER A C 1
ATOM 1672 O O . SER A 1 216 ? -27.894 -1.139 22.669 1.00 51.15 213 SER A O 1
ATOM 1677 N N . LYS A 1 217 ? -26.200 -2.539 23.009 1.00 52.07 214 LYS A N 1
ATOM 1678 C CA . LYS A 1 217 ? -25.928 -2.040 24.345 1.00 53.81 214 LYS A CA 1
ATOM 1679 C C . LYS A 1 217 ? -25.572 -0.538 24.303 1.00 54.50 214 LYS A C 1
ATOM 1680 O O . LYS A 1 217 ? -26.196 0.298 25.032 1.00 55.11 214 LYS A O 1
ATOM 1686 N N . GLY A 1 218 ? -24.618 -0.185 23.438 1.00 52.41 215 GLY A N 1
ATOM 1687 C CA . GLY A 1 218 ? -24.225 1.199 23.285 1.00 51.44 215 GLY A CA 1
ATOM 1688 C C . GLY A 1 218 ? -25.354 2.150 22.935 1.00 53.21 215 GLY A C 1
ATOM 1689 O O . GLY A 1 218 ? -25.434 3.269 23.475 1.00 51.69 215 GLY A O 1
ATOM 1690 N N . LYS A 1 219 ? -26.238 1.735 22.030 1.00 54.11 216 LYS A N 1
ATOM 1691 C CA . LYS A 1 219 ? -27.371 2.589 21.605 1.00 56.87 216 LYS A CA 1
ATOM 1692 C C . LYS A 1 219 ? -28.261 2.979 22.777 1.00 58.27 216 LYS A C 1
ATOM 1693 O O . LYS A 1 219 ? -28.636 4.134 22.934 1.00 58.56 216 LYS A O 1
ATOM 1699 N N . GLU A 1 220 ? -28.604 1.968 23.569 1.00 59.83 217 GLU A N 1
ATOM 1700 C CA . GLU A 1 220 ? -29.558 2.091 24.653 1.00 61.15 217 GLU A CA 1
ATOM 1701 C C . GLU A 1 220 ? -28.937 2.769 25.877 1.00 59.69 217 GLU A C 1
ATOM 1702 O O . GLU A 1 220 ? -29.615 3.555 26.512 1.00 60.63 217 GLU A O 1
ATOM 1708 N N . LEU A 1 221 ? -27.686 2.472 26.222 1.00 57.43 218 LEU A N 1
ATOM 1709 C CA . LEU A 1 221 ? -27.020 3.250 27.271 1.00 56.97 218 LEU A CA 1
ATOM 1710 C C . LEU A 1 221 ? -26.953 4.751 26.936 1.00 56.80 218 LEU A C 1
ATOM 1711 O O . LEU A 1 221 ? -27.272 5.606 27.778 1.00 56.22 218 LEU A O 1
ATOM 1716 N N . LEU A 1 222 ? -26.564 5.069 25.710 1.00 55.75 219 LEU A N 1
ATOM 1717 C CA . LEU A 1 222 ? -26.546 6.460 25.279 1.00 56.20 219 LEU A CA 1
ATOM 1718 C C . LEU A 1 222 ? -27.933 7.096 25.145 1.00 57.60 219 LEU A C 1
ATOM 1719 O O . LEU A 1 222 ? -28.109 8.274 25.500 1.00 57.57 219 LEU A O 1
ATOM 1724 N N . ALA A 1 223 ? -28.912 6.328 24.642 1.00 58.05 220 ALA A N 1
ATOM 1725 C CA . ALA A 1 223 ? -30.253 6.840 24.460 1.00 58.59 220 ALA A CA 1
ATOM 1726 C C . ALA A 1 223 ? -30.799 7.307 25.821 1.00 58.70 220 ALA A C 1
ATOM 1727 O O . ALA A 1 223 ? -31.489 8.319 25.902 1.00 59.13 220 ALA A O 1
ATOM 1729 N N . GLN A 1 224 ? -30.453 6.550 26.853 1.00 58.22 221 GLN A N 1
ATOM 1730 C CA . GLN A 1 224 ? -30.800 6.800 28.242 1.00 59.40 221 GLN A CA 1
ATOM 1731 C C . GLN A 1 224 ? -30.172 8.084 28.783 1.00 58.94 221 GLN A C 1
ATOM 1732 O O . GLN A 1 224 ? -30.879 8.960 29.285 1.00 58.57 221 GLN A O 1
ATOM 1738 N N . LYS A 1 225 ? -28.844 8.184 28.685 1.00 56.81 222 LYS A N 1
ATOM 1739 C CA . LYS A 1 225 ? -28.134 9.231 29.380 1.00 56.64 222 LYS A CA 1
ATOM 1740 C C . LYS A 1 225 ? -27.852 10.487 28.571 1.00 55.87 222 LYS A C 1
ATOM 1741 O O . LYS A 1 225 ? -27.658 11.543 29.146 1.00 55.81 222 LYS A O 1
ATOM 1747 N N . LEU A 1 226 ? -27.861 10.410 27.252 1.00 55.43 223 LEU A N 1
ATOM 1748 C CA . LEU A 1 226 ? -27.477 11.581 26.488 1.00 53.98 223 LEU A CA 1
ATOM 1749 C C . LEU A 1 226 ? -28.336 12.859 26.682 1.00 54.40 223 LEU A C 1
ATOM 1750 O O . LEU A 1 226 ? -27.763 13.935 26.835 1.00 53.08 223 LEU A O 1
ATOM 1755 N N . PRO A 1 227 ? -29.694 12.750 26.684 1.00 55.46 224 PRO A N 1
ATOM 1756 C CA . PRO A 1 227 ? -30.491 13.991 26.808 1.00 54.66 224 PRO A CA 1
ATOM 1757 C C . PRO A 1 227 ? -30.267 14.735 28.130 1.00 54.24 224 PRO A C 1
ATOM 1758 O O . PRO A 1 227 ? -30.225 15.945 28.127 1.00 53.23 224 PRO A O 1
ATOM 1762 N N . LEU A 1 228 ? -30.103 14.011 29.240 1.00 53.60 225 LEU A N 1
ATOM 1763 C CA . LEU A 1 228 ? -29.691 14.629 30.504 1.00 53.89 225 LEU A CA 1
ATOM 1764 C C . LEU A 1 228 ? -28.318 15.326 30.379 1.00 52.32 225 LEU A C 1
ATOM 1765 O O . LEU A 1 228 ? -28.124 16.417 30.910 1.00 51.88 225 LEU A O 1
ATOM 1770 N N . TRP A 1 229 ? -27.367 14.693 29.699 1.00 49.28 226 TRP A N 1
ATOM 1771 C CA . TRP A 1 229 ? -26.069 15.348 29.520 1.00 48.91 226 TRP A CA 1
ATOM 1772 C C . TRP A 1 229 ? -26.175 16.596 28.666 1.00 49.36 226 TRP A C 1
ATOM 1773 O O . TRP A 1 229 ? -25.454 17.557 28.879 1.00 48.39 226 TRP A O 1
ATOM 1784 N N . GLN A 1 230 ? -27.041 16.576 27.671 1.00 50.58 227 GLN A N 1
ATOM 1785 C CA . GLN A 1 230 ? -27.146 17.751 26.844 1.00 53.19 227 GLN A CA 1
ATOM 1786 C C . GLN A 1 230 ? -27.839 18.883 27.607 1.00 54.34 227 GLN A C 1
ATOM 1787 O O . GLN A 1 230 ? -27.641 20.033 27.269 1.00 55.38 227 GLN A O 1
ATOM 1793 N N . GLN A 1 231 ? -28.645 18.546 28.614 1.00 55.47 228 GLN A N 1
ATOM 1794 C CA . GLN A 1 231 ? -29.336 19.568 29.455 1.00 58.17 228 GLN A CA 1
ATOM 1795 C C . GLN A 1 231 ? -28.472 20.279 30.485 1.00 56.84 228 GLN A C 1
ATOM 1796 O O . GLN A 1 231 ? -28.804 21.354 30.916 1.00 56.68 228 GLN A O 1
ATOM 1802 N N . ALA A 1 232 ? -27.388 19.647 30.900 1.00 56.93 229 ALA A N 1
ATOM 1803 C CA . ALA A 1 232 ? -26.567 20.137 32.025 1.00 57.04 229 ALA A CA 1
ATOM 1804 C C . ALA A 1 232 ? -26.044 21.590 31.900 1.00 57.33 229 ALA A C 1
ATOM 1805 O O . ALA A 1 232 ? -25.875 22.264 32.915 1.00 56.21 229 ALA A O 1
ATOM 1807 N N . CYS A 1 233 ? -25.778 22.049 30.678 1.00 58.17 230 CYS A N 1
ATOM 1808 C CA . CYS A 1 233 ? -25.354 23.441 30.440 1.00 61.25 230 CYS A CA 1
ATOM 1809 C C . CYS A 1 233 ? -26.259 24.261 29.520 1.00 63.21 230 CYS A C 1
ATOM 1810 O O . CYS A 1 233 ? -25.778 25.022 28.666 1.00 62.20 230 CYS A O 1
ATOM 1813 N N . ALA A 1 234 ? -27.570 24.109 29.726 1.00 65.82 231 ALA A N 1
ATOM 1814 C CA . ALA A 1 234 ? -28.573 24.849 28.977 1.00 68.89 231 ALA A CA 1
ATOM 1815 C C . ALA A 1 234 ? -28.897 26.088 29.769 1.00 70.94 231 ALA A C 1
ATOM 1816 O O . ALA A 1 234 ? -28.704 26.113 30.995 1.00 70.51 231 ALA A O 1
ATOM 1818 N N . ASP A 1 235 ? -29.341 27.118 29.048 1.00 73.93 232 ASP A N 1
ATOM 1819 C CA . ASP A 1 235 ? -29.814 28.385 29.616 1.00 77.17 232 ASP A CA 1
ATOM 1820 C C . ASP A 1 235 ? -30.958 28.061 30.533 1.00 79.03 232 ASP A C 1
ATOM 1821 O O . ASP A 1 235 ? -31.875 27.337 30.134 1.00 80.31 232 ASP A O 1
ATOM 1826 N N . PRO A 1 236 ? -30.929 28.580 31.760 1.00 80.25 233 PRO A N 1
ATOM 1827 C CA . PRO A 1 236 ? -32.118 28.286 32.538 1.00 82.24 233 PRO A CA 1
ATOM 1828 C C . PRO A 1 236 ? -33.148 29.453 32.422 1.00 84.90 233 PRO A C 1
ATOM 1829 O O . PRO A 1 236 ? -34.021 29.593 33.295 1.00 86.77 233 PRO A O 1
ATOM 1833 N N . SER A 1 237 ? -33.057 30.251 31.340 1.00 86.01 234 SER A N 1
ATOM 1834 C CA . SER A 1 237 ? -33.821 31.515 31.167 1.00 87.26 234 SER A CA 1
ATOM 1835 C C . SER A 1 237 ? -34.566 31.663 29.814 1.00 88.39 234 SER A C 1
ATOM 1836 O O . SER A 1 237 ? -34.138 31.158 28.757 1.00 88.10 234 SER A O 1
ATOM 1838 N N . GLY B 2 1 ? -5.983 -47.484 11.330 1.00 91.15 452 GLY B N 1
ATOM 1839 C CA . GLY B 2 1 ? -6.309 -46.094 11.783 1.00 87.60 452 GLY B CA 1
ATOM 1840 C C . GLY B 2 1 ? -6.122 -45.047 10.691 1.00 85.19 452 GLY B C 1
ATOM 1841 O O . GLY B 2 1 ? -5.014 -44.511 10.486 1.00 85.71 452 GLY B O 1
ATOM 1842 N N . THR B 2 2 ? -7.202 -44.749 9.974 1.00 81.96 453 THR B N 1
ATOM 1843 C CA . THR B 2 2 ? -7.115 -43.762 8.904 1.00 78.72 453 THR B CA 1
ATOM 1844 C C . THR B 2 2 ? -7.331 -42.386 9.555 1.00 74.61 453 THR B C 1
ATOM 1845 O O . THR B 2 2 ? -7.589 -42.288 10.768 1.00 75.11 453 THR B O 1
ATOM 1849 N N . VAL B 2 3 ? -7.114 -41.260 8.787 1.00 70.04 454 VAL B N 1
ATOM 1850 C CA . VAL B 2 3 ? -6.976 -39.951 9.418 1.00 65.53 454 VAL B CA 1
ATOM 1851 C C . VAL B 2 3 ? -8.352 -39.296 9.507 1.00 60.90 454 VAL B C 1
ATOM 1852 O O . VAL B 2 3 ? -9.153 -39.350 8.553 1.00 59.97 454 VAL B O 1
ATOM 1856 N N . GLN B 2 4 ? -8.621 -38.756 10.679 1.00 57.02 455 GLN B N 1
ATOM 1857 C CA A GLN B 2 4 ? -9.926 -38.197 10.879 0.50 53.92 455 GLN B CA 1
ATOM 1858 C CA B GLN B 2 4 ? -9.862 -38.094 11.032 0.50 54.35 455 GLN B CA 1
ATOM 1859 C C . GLN B 2 4 ? -10.000 -36.771 10.284 1.00 51.32 455 GLN B C 1
ATOM 1860 O O . GLN B 2 4 ? -9.062 -35.979 10.324 1.00 50.32 455 GLN B O 1
ATOM 1871 N N . ASN B 2 5 ? -11.123 -36.532 9.613 1.00 49.10 456 ASN B N 1
ATOM 1872 C CA . ASN B 2 5 ? -11.439 -35.227 8.997 1.00 46.30 456 ASN B CA 1
ATOM 1873 C C . ASN B 2 5 ? -11.673 -34.158 10.144 1.00 44.15 456 ASN B C 1
ATOM 1874 O O . ASN B 2 5 ? -12.653 -34.290 10.867 1.00 44.35 456 ASN B O 1
ATOM 1879 N N . PRO B 2 6 ? -10.803 -33.109 10.271 1.00 42.99 457 PRO B N 1
ATOM 1880 C CA . PRO B 2 6 ? -11.025 -32.016 11.244 1.00 42.78 457 PRO B CA 1
ATOM 1881 C C . PRO B 2 6 ? -12.394 -31.377 11.044 1.00 43.22 457 PRO B C 1
ATOM 1882 O O . PRO B 2 6 ? -12.933 -30.811 12.006 1.00 43.79 457 PRO B O 1
ATOM 1886 N N . TYR B 2 7 ? -12.972 -31.493 9.825 1.00 41.78 458 TYR B N 1
ATOM 1887 C CA . TYR B 2 7 ? -14.316 -30.939 9.517 1.00 41.35 458 TYR B CA 1
ATOM 1888 C C . TYR B 2 7 ? -15.477 -31.963 9.478 1.00 42.33 458 TYR B C 1
ATOM 1889 O O . TYR B 2 7 ? -16.569 -31.641 8.983 1.00 40.30 458 TYR B O 1
ATOM 1898 N N . ALA B 2 8 ? -15.266 -33.159 10.060 1.00 44.56 459 ALA B N 1
ATOM 1899 C CA . ALA B 2 8 ? -16.228 -34.275 9.952 1.00 47.18 459 ALA B CA 1
ATOM 1900 C C . ALA B 2 8 ? -17.659 -33.927 10.320 1.00 48.19 459 ALA B C 1
ATOM 1901 O O . ALA B 2 8 ? -18.615 -34.347 9.618 1.00 49.19 459 ALA B O 1
ATOM 1903 N N . ASP B 2 9 ? -17.804 -33.122 11.365 1.00 48.13 460 ASP B N 1
ATOM 1904 C CA . ASP B 2 9 ? -19.120 -32.872 11.893 1.00 49.81 460 ASP B CA 1
ATOM 1905 C C . ASP B 2 9 ? -19.727 -31.516 11.550 1.00 49.11 460 ASP B C 1
ATOM 1906 O O . ASP B 2 9 ? -20.780 -31.155 12.074 1.00 48.82 460 ASP B O 1
ATOM 1911 N N . VAL B 2 10 ? -19.068 -30.777 10.667 1.00 46.64 461 VAL B N 1
ATOM 1912 C CA . VAL B 2 10 ? -19.587 -29.496 10.190 1.00 47.21 461 VAL B CA 1
ATOM 1913 C C . VAL B 2 10 ? -20.801 -29.662 9.261 1.00 49.69 461 VAL B C 1
ATOM 1914 O O . VAL B 2 10 ? -20.715 -30.336 8.231 1.00 49.01 461 VAL B O 1
ATOM 1918 N N . LYS B 2 11 ? -21.928 -29.068 9.666 1.00 51.62 462 LYS B N 1
ATOM 1919 C CA A LYS B 2 11 ? -23.170 -29.030 8.867 0.50 53.45 462 LYS B CA 1
ATOM 1920 C CA B LYS B 2 11 ? -23.145 -29.077 8.844 0.50 53.47 462 LYS B CA 1
ATOM 1921 C C . LYS B 2 11 ? -23.049 -28.100 7.658 1.00 53.79 462 LYS B C 1
ATOM 1922 O O . LYS B 2 11 ? -22.417 -27.021 7.756 1.00 54.07 462 LYS B O 1
ATOM 1933 N N . THR B 2 12 ? -23.639 -28.489 6.518 1.00 54.58 463 THR B N 1
ATOM 1934 C CA . THR B 2 12 ? -23.530 -27.695 5.268 1.00 53.66 463 THR B CA 1
ATOM 1935 C C . THR B 2 12 ? -24.777 -26.993 4.775 1.00 56.61 463 THR B C 1
ATOM 1936 O O . THR B 2 12 ? -24.675 -26.139 3.915 1.00 53.86 463 THR B O 1
#

B-factor: mean 50.0, std 13.15, range [19.99, 99.56]

InterPro domains:
  IPR001452 SH3 domain [PF07653] (379-433)
  IPR001452 SH3 domain [PS50002] (374-437)
  IPR001452 SH3 domain [SM00326] (377-436)
  IPR013606 IMD/I-BAR domain [PF08397] (17-237)
  IPR013606 IMD/I-BAR domain [PS51338] (1-250)
  IPR027267 AH/BAR domain superfamily [G3DSA:1.20.1270.60] (1-250)
  IPR027267 AH/BAR domain superfamily [SSF103657] (2-246)
  IPR027681 I-BAR domain containing protein IRSp53/IRTKS/Pinkbar [PTHR14206] (4-528)
  IPR030128 BAR/IMD domain-containing adapter protein 2, I-BAR domain [cd07646] (5-236)
  IPR035594 BAR/IMD domain-containing adapter protein 2, SH3 domain [cd11915] (377-435)
  IPR036028 SH3-like domain superfamily [SSF50044] (375-437)